Protein AF-A0A937SD44-F1 (afdb_monomer)

Secondary structure (DSSP, 8-state):
-PPP-PPPHHHHHHHHHHHHTT--HHHHHHHHT--HHHHHHHHHHHHHHHHHHHHHHHHHHHHHHHHHHHHHHHHHHHHHHHHHH--TTTTTS--PPPS-HHHHHHHHHHHHHHHHHHHHHHHHHTTT--HHHHHHHHHHHHHHHHHHHHHHHHHHHHHHHHH-TTHHHHHHHHHHHHHHHHHHHHHHHHHHHHHHHHTT--TTTHHHHHHHHHHHHHHTTS--S-STTS-GGGG-HHHHHHHHHHHTSHHHHHHHHHHHHHHHHHHHHHHHHHHHTSHHHHHHHHHHS--TT-S--

Nearest PDB structures (foldseek):
  7sqc-assembly1_1Y  TM=3.100E-01  e=8.311E-01  Chlamydomonas reinhardtii
  2v0o-assembly2_C  TM=1.795E-01  e=1.086E+00  Homo sapiens
  3nyj-assembly1_A-2  TM=2.973E-01  e=8.843E+00  Homo sapiens
  7jh5-assembly1_A  TM=2.873E-01  e=9.246E+00  synthetic construct
  7n6g-assembly1_3Q  TM=1.818E-01  e=3.623E+00  Chlamydomonas reinhardtii

Structure (mmCIF, N/CA/C/O backbone):
data_AF-A0A937SD44-F1
#
_entry.id   AF-A0A937SD44-F1
#
loop_
_atom_site.group_PDB
_atom_site.id
_atom_site.type_symbol
_atom_site.label_atom_id
_atom_site.label_alt_id
_atom_site.label_comp_id
_atom_site.label_asym_id
_atom_site.label_entity_id
_atom_site.label_seq_id
_atom_site.pdbx_PDB_ins_code
_atom_site.Cartn_x
_atom_site.Cartn_y
_atom_site.Cartn_z
_atom_site.occupancy
_atom_site.B_iso_or_equiv
_atom_site.auth_seq_id
_atom_site.auth_comp_id
_atom_site.auth_asym_id
_atom_site.auth_atom_id
_atom_site.pdbx_PDB_model_num
ATOM 1 N N . MET A 1 1 ? -18.231 5.557 62.926 1.00 43.19 1 MET A N 1
ATOM 2 C CA . MET A 1 1 ? -17.882 4.410 62.053 1.00 43.19 1 MET A CA 1
ATOM 3 C C . MET A 1 1 ? -19.142 3.604 61.745 1.00 43.19 1 MET A C 1
ATOM 5 O O . MET A 1 1 ? -19.774 3.129 62.678 1.00 43.19 1 MET A O 1
ATOM 9 N N . ARG A 1 2 ? -19.567 3.480 60.478 1.00 45.94 2 ARG A N 1
ATOM 10 C CA . ARG A 1 2 ? -20.697 2.597 60.114 1.00 45.94 2 ARG A CA 1
ATOM 11 C C . ARG A 1 2 ? -20.181 1.156 60.018 1.00 45.94 2 ARG A C 1
ATOM 13 O O . ARG A 1 2 ? -19.300 0.904 59.201 1.00 45.94 2 ARG A O 1
ATOM 20 N N . LYS A 1 3 ? -20.710 0.233 60.833 1.00 60.25 3 LYS A N 1
ATOM 21 C CA . LYS A 1 3 ? -20.425 -1.211 60.722 1.00 60.25 3 LYS A CA 1
ATOM 22 C C . LYS A 1 3 ? -20.795 -1.679 59.307 1.00 60.25 3 LYS A C 1
ATOM 24 O O . LYS A 1 3 ? -21.935 -1.482 58.882 1.00 60.25 3 LYS A O 1
ATOM 29 N N . ARG A 1 4 ? -19.841 -2.250 58.562 1.00 65.12 4 ARG A N 1
ATOM 30 C CA . ARG A 1 4 ? -20.146 -2.964 57.312 1.00 65.12 4 ARG A CA 1
ATOM 31 C C . ARG A 1 4 ? -20.943 -4.208 57.698 1.00 65.12 4 ARG A C 1
ATOM 33 O O . ARG A 1 4 ? -20.466 -5.016 58.482 1.00 65.12 4 ARG A O 1
ATOM 40 N N . ILE A 1 5 ? -22.173 -4.306 57.204 1.00 74.50 5 ILE A N 1
ATOM 41 C CA . ILE A 1 5 ? -22.980 -5.519 57.332 1.00 74.50 5 ILE A CA 1
ATOM 42 C C . ILE A 1 5 ? -22.486 -6.461 56.239 1.00 74.50 5 ILE A C 1
ATOM 44 O O . ILE A 1 5 ? -22.649 -6.153 55.056 1.00 74.50 5 ILE A O 1
ATOM 48 N N . GLU A 1 6 ? -21.843 -7.556 56.627 1.00 81.50 6 GLU A N 1
ATOM 49 C CA . GLU A 1 6 ? -21.513 -8.642 55.709 1.00 81.50 6 GLU A CA 1
ATOM 50 C C . GLU A 1 6 ? -22.784 -9.445 55.438 1.00 81.50 6 GLU A C 1
ATOM 52 O O . GLU A 1 6 ? -23.445 -9.926 56.359 1.00 81.50 6 GLU A O 1
ATOM 57 N N . VAL A 1 7 ? -23.171 -9.515 54.166 1.00 86.81 7 VAL A N 1
ATOM 58 C CA . VAL A 1 7 ? -24.340 -10.274 53.724 1.00 86.81 7 VAL A CA 1
ATOM 59 C C . VAL A 1 7 ? -23.840 -11.565 53.078 1.00 86.81 7 VAL A C 1
ATOM 61 O O . VAL A 1 7 ? -23.017 -11.482 52.165 1.00 86.81 7 VAL A O 1
ATOM 64 N N . PRO A 1 8 ? -24.328 -12.737 53.516 1.00 89.69 8 PRO A N 1
ATOM 65 C CA . PRO A 1 8 ? -23.999 -14.020 52.902 1.00 89.69 8 PRO A CA 1
ATOM 66 C C . PRO A 1 8 ? -24.285 -14.065 51.387 1.00 89.69 8 PRO A C 1
ATOM 68 O O . PRO A 1 8 ? -25.265 -13.489 50.905 1.00 89.69 8 PRO A O 1
ATOM 71 N N . LEU A 1 9 ? -23.418 -14.740 50.623 1.00 87.94 9 LEU A N 1
ATOM 72 C CA . LEU A 1 9 ? -23.465 -14.801 49.151 1.00 87.94 9 LEU A CA 1
ATOM 73 C C . LEU A 1 9 ? -24.749 -15.444 48.598 1.00 87.94 9 LEU A C 1
ATOM 75 O O . LEU A 1 9 ? -25.253 -15.027 47.557 1.00 87.94 9 LEU A O 1
ATOM 79 N N . ASP A 1 10 ? -25.297 -16.432 49.296 1.00 91.00 10 ASP A N 1
ATOM 80 C CA . ASP A 1 10 ? -26.585 -17.077 49.011 1.00 91.00 10 ASP A CA 1
ATOM 81 C C . ASP A 1 10 ? -27.747 -16.074 49.077 1.00 91.00 10 ASP A C 1
ATOM 83 O O . ASP A 1 10 ? -28.586 -16.019 48.176 1.00 91.00 10 ASP A O 1
ATOM 87 N N . LYS A 1 11 ? -27.746 -15.194 50.085 1.00 91.44 11 LYS A N 1
ATOM 88 C CA . LYS A 1 11 ? -28.740 -14.121 50.213 1.00 91.44 11 LYS A CA 1
ATOM 89 C C . LYS A 1 11 ? -28.581 -13.049 49.143 1.00 91.44 11 LYS A C 1
ATOM 91 O O . LYS A 1 11 ? -29.583 -12.489 48.702 1.00 91.44 11 LYS A O 1
ATOM 96 N N . VAL A 1 12 ? -27.353 -12.769 48.707 1.00 90.00 12 VAL A N 1
ATOM 97 C CA . VAL A 1 12 ? -27.085 -11.864 47.578 1.00 90.00 12 VAL A CA 1
ATOM 98 C C . VAL A 1 12 ? -27.676 -12.431 46.286 1.00 90.00 12 VAL A C 1
ATOM 100 O O . VAL A 1 12 ? -28.417 -11.717 45.612 1.00 90.00 12 VAL A O 1
ATOM 103 N N . LYS A 1 13 ? -27.423 -13.712 45.981 1.00 91.00 13 LYS A N 1
ATOM 104 C CA . LYS A 1 13 ? -27.996 -14.392 44.806 1.00 91.00 13 LYS A CA 1
ATOM 105 C C . LYS A 1 13 ? -29.524 -14.389 44.833 1.00 91.00 13 LYS A C 1
ATOM 107 O O . LYS A 1 13 ? -30.136 -13.895 43.891 1.00 91.00 13 LYS A O 1
ATOM 112 N N . LYS A 1 14 ? -30.131 -14.794 45.955 1.00 93.62 14 LYS A N 1
ATOM 113 C CA . LYS A 1 14 ? -31.595 -14.820 46.109 1.00 93.62 14 LYS A CA 1
ATOM 114 C C . LYS A 1 14 ? -32.228 -13.426 45.965 1.00 93.62 14 LYS A C 1
ATOM 116 O O . LYS A 1 14 ? -33.305 -13.294 45.393 1.00 93.62 14 LYS A O 1
ATOM 121 N N . CYS A 1 15 ? -31.560 -12.361 46.431 1.00 92.50 15 CYS A N 1
ATOM 122 C CA . CYS A 1 15 ? -32.015 -10.982 46.197 1.00 92.50 15 CYS A CA 1
ATOM 123 C C . CYS A 1 15 ? -32.029 -10.596 44.707 1.00 92.50 15 CYS A C 1
ATOM 125 O O . CYS A 1 15 ? -32.928 -9.869 44.287 1.00 92.50 15 CYS A O 1
ATOM 127 N N . ILE A 1 16 ? -31.026 -11.029 43.934 1.00 92.56 16 ILE A N 1
ATOM 128 C CA . ILE A 1 16 ? -30.893 -10.721 42.500 1.00 92.56 16 ILE A CA 1
ATOM 129 C C . ILE A 1 16 ? -31.928 -11.506 41.684 1.00 92.56 16 ILE A C 1
ATOM 131 O O . ILE A 1 16 ? -32.593 -10.920 40.832 1.00 92.56 16 ILE A O 1
ATOM 135 N N . GLU A 1 17 ? -32.101 -12.796 41.978 1.00 94.25 17 GLU A N 1
ATOM 136 C CA . GLU A 1 17 ? -33.087 -13.672 41.326 1.00 94.25 17 GLU A CA 1
ATOM 137 C C . GLU A 1 17 ? -34.508 -13.127 41.507 1.00 94.25 17 GLU A C 1
ATOM 139 O O . GLU A 1 17 ? -35.169 -12.789 40.529 1.00 94.25 17 GLU A O 1
ATOM 144 N N . LEU A 1 18 ? -34.934 -12.885 42.753 1.00 93.44 18 LEU A N 1
ATOM 145 C CA . LEU A 1 18 ? -36.281 -12.375 43.035 1.00 93.44 18 LEU A CA 1
ATOM 146 C C . LEU A 1 18 ? -36.537 -10.993 42.415 1.00 93.44 18 LEU A C 1
ATOM 148 O O . LEU A 1 18 ? -37.661 -10.681 42.023 1.00 93.44 18 LEU A O 1
ATOM 152 N N . HIS A 1 19 ? -35.512 -10.141 42.328 1.00 93.94 19 HIS A N 1
ATOM 153 C CA . HIS A 1 19 ? -35.643 -8.858 41.638 1.00 93.94 19 HIS A CA 1
ATOM 154 C C . HIS A 1 19 ? -35.792 -9.032 40.122 1.00 93.94 19 HIS A C 1
ATOM 156 O O . HIS A 1 19 ? -36.549 -8.289 39.499 1.00 93.94 19 HIS A O 1
ATOM 162 N N . SER A 1 20 ? -35.102 -10.011 39.535 1.00 90.44 20 SER A N 1
ATOM 163 C CA . SER A 1 20 ? -35.233 -10.360 38.114 1.00 90.44 20 SER A CA 1
ATOM 164 C C . SER A 1 20 ? -36.634 -10.899 37.797 1.00 90.44 20 SER A C 1
ATOM 166 O O . SER A 1 20 ? -37.184 -10.571 36.751 1.00 90.44 20 SER A O 1
ATOM 168 N N . ASP A 1 21 ? -37.267 -11.584 38.754 1.00 94.12 21 ASP A N 1
ATOM 169 C CA . ASP A 1 21 ? -38.674 -12.018 38.695 1.00 94.12 21 ASP A CA 1
ATOM 170 C C . ASP A 1 21 ? -39.690 -10.871 38.912 1.00 94.12 21 ASP A C 1
ATOM 172 O O . ASP A 1 21 ? -40.893 -11.100 39.062 1.00 94.12 21 ASP A O 1
ATOM 176 N N . GLY A 1 22 ? -39.230 -9.617 38.991 1.00 93.75 22 GLY A N 1
ATOM 177 C CA . GLY A 1 22 ? -40.077 -8.429 39.122 1.00 93.75 22 GLY A CA 1
ATOM 178 C C . GLY A 1 22 ? -40.543 -8.115 40.548 1.00 93.75 22 GLY A C 1
ATOM 179 O O . GLY A 1 22 ? -41.451 -7.298 40.738 1.00 93.75 22 GLY A O 1
ATOM 180 N N . TRP A 1 23 ? -39.958 -8.731 41.582 1.00 95.69 23 TRP A N 1
ATOM 181 C CA . TRP A 1 23 ? -40.343 -8.433 42.963 1.00 95.69 23 TRP A CA 1
ATOM 182 C C . TRP A 1 23 ? -39.790 -7.077 43.415 1.00 95.69 23 TRP A C 1
ATOM 184 O O . TRP A 1 23 ? -38.639 -6.719 43.174 1.00 95.69 23 TRP A O 1
ATOM 194 N N . ASN A 1 24 ? -40.598 -6.318 44.160 1.00 94.44 24 ASN A N 1
ATOM 195 C CA . ASN A 1 24 ? -40.141 -5.063 44.757 1.00 94.44 24 ASN A CA 1
ATOM 196 C C . ASN A 1 24 ? -39.228 -5.301 45.980 1.00 94.44 24 ASN A C 1
ATOM 198 O O . ASN A 1 24 ? -39.334 -6.313 46.677 1.00 94.44 24 ASN A O 1
ATOM 202 N N . PHE A 1 25 ? -38.370 -4.325 46.300 1.00 93.19 25 PHE A N 1
ATOM 203 C CA . PHE A 1 25 ? -37.365 -4.444 47.371 1.00 93.19 25 PHE A CA 1
ATOM 204 C C . PHE A 1 25 ? -37.943 -4.776 48.752 1.00 93.19 25 PHE A C 1
ATOM 206 O O . PHE A 1 25 ? -37.285 -5.435 49.554 1.00 93.19 25 PHE A O 1
ATOM 213 N N . THR A 1 26 ? -39.166 -4.327 49.044 1.00 91.81 26 THR A N 1
ATOM 214 C CA . THR A 1 26 ? -39.839 -4.605 50.320 1.00 91.81 26 THR A CA 1
ATOM 215 C C . THR A 1 26 ? -40.225 -6.078 50.426 1.00 91.81 26 THR A C 1
ATOM 217 O O . THR A 1 26 ? -40.025 -6.689 51.474 1.00 91.81 26 THR A O 1
ATOM 220 N N . LYS A 1 27 ? -40.757 -6.657 49.342 1.00 94.31 27 LYS A N 1
ATOM 221 C CA . LYS A 1 27 ? -41.146 -8.070 49.273 1.00 94.31 27 LYS A CA 1
ATOM 222 C C . LYS A 1 27 ? -39.918 -8.980 49.365 1.00 94.31 27 LYS A C 1
ATOM 224 O O . LYS A 1 27 ? -39.918 -9.918 50.152 1.00 94.31 27 LYS A O 1
ATOM 229 N N . ILE A 1 28 ? -38.847 -8.631 48.650 1.00 93.19 28 ILE A N 1
ATOM 230 C CA . ILE A 1 28 ? -37.561 -9.344 48.703 1.00 93.19 28 ILE A CA 1
ATOM 231 C C . ILE A 1 28 ? -36.945 -9.272 50.106 1.00 93.19 28 ILE A C 1
ATOM 233 O O . ILE A 1 28 ? -36.485 -10.281 50.629 1.00 93.19 28 ILE A O 1
ATOM 237 N N . GLY A 1 29 ? -36.964 -8.099 50.750 1.00 91.94 29 GLY A N 1
ATOM 238 C CA . GLY A 1 29 ? -36.419 -7.932 52.100 1.00 91.94 29 GLY A CA 1
ATOM 239 C C . GLY A 1 29 ? -37.114 -8.805 53.145 1.00 91.94 29 GLY A C 1
ATOM 240 O O . GLY A 1 29 ? -36.443 -9.399 53.988 1.00 91.94 29 GLY A O 1
ATOM 241 N N . LYS A 1 30 ? -38.443 -8.952 53.045 1.00 93.19 30 LYS A N 1
ATOM 242 C CA . LYS A 1 30 ? -39.214 -9.872 53.898 1.00 93.19 30 LYS A CA 1
ATOM 243 C C . LYS A 1 30 ? -38.837 -11.335 53.655 1.00 93.19 30 LYS A C 1
ATOM 245 O O . LYS A 1 30 ? -38.630 -12.060 54.617 1.00 93.19 30 LYS A O 1
ATOM 250 N N . GLU A 1 31 ? -38.708 -11.733 52.392 1.00 93.38 31 GLU A N 1
ATOM 251 C CA . GLU A 1 31 ? -38.387 -13.110 51.988 1.00 93.38 31 GLU A CA 1
ATOM 252 C C . GLU A 1 31 ? -36.957 -13.533 52.372 1.00 93.38 31 GLU A C 1
ATOM 254 O O . GLU A 1 31 ? -36.720 -14.650 52.820 1.00 93.38 31 GLU A O 1
ATOM 259 N N . VAL A 1 32 ? -35.979 -12.637 52.216 1.00 91.94 32 VAL A N 1
ATOM 260 C CA . VAL A 1 32 ? -34.551 -12.931 52.457 1.00 91.94 32 VAL A CA 1
ATOM 261 C C . VAL A 1 32 ? -34.122 -12.592 53.902 1.00 91.94 32 VAL A C 1
ATOM 263 O O . VAL A 1 32 ? -33.031 -12.964 54.360 1.00 91.94 32 VAL A O 1
ATOM 266 N N . GLY A 1 33 ? -34.983 -11.899 54.654 1.00 92.50 33 GLY A N 1
ATOM 267 C CA . GLY A 1 33 ? -34.706 -11.428 56.012 1.00 92.50 33 GLY A CA 1
ATOM 268 C C . GLY A 1 33 ? -33.656 -10.313 56.047 1.00 92.50 33 GLY A C 1
ATOM 269 O O . GLY A 1 33 ? -32.751 -10.344 56.880 1.00 92.50 33 GLY A O 1
ATOM 270 N N . LEU A 1 34 ? -33.729 -9.363 55.110 1.00 92.44 34 LEU A N 1
ATOM 271 C CA . LEU A 1 34 ? -32.823 -8.215 54.993 1.00 92.44 34 LEU A CA 1
ATOM 272 C C . LEU A 1 34 ? -33.609 -6.901 54.934 1.00 92.44 34 LEU A C 1
ATOM 274 O O . LEU A 1 34 ? -34.702 -6.834 54.375 1.00 92.44 34 LEU A O 1
ATOM 278 N N . ASP A 1 35 ? -33.029 -5.820 55.461 1.00 93.31 35 ASP A N 1
ATOM 279 C CA . ASP A 1 35 ? -33.624 -4.486 55.326 1.00 93.31 35 ASP A CA 1
ATOM 280 C C . ASP A 1 35 ? -33.718 -4.072 53.846 1.00 93.31 35 ASP A C 1
ATOM 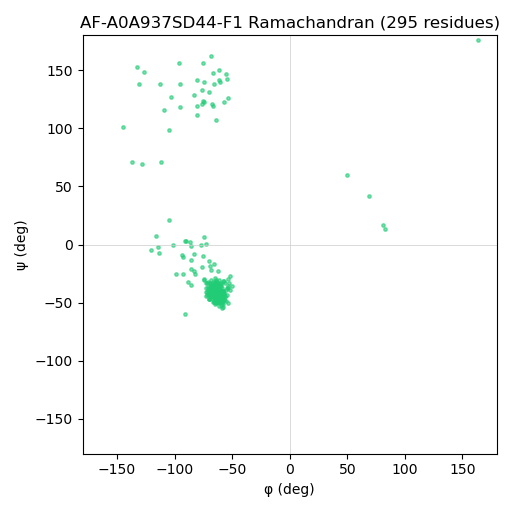282 O O . ASP A 1 35 ? -32.790 -4.295 53.060 1.00 93.31 35 ASP A O 1
ATOM 286 N N . ARG A 1 36 ? -34.815 -3.398 53.469 1.00 91.94 36 ARG A N 1
ATOM 287 C CA . ARG A 1 36 ? -35.068 -2.961 52.083 1.00 91.94 36 ARG A CA 1
ATOM 288 C C . ARG A 1 36 ? -33.905 -2.164 51.481 1.00 91.94 36 ARG A C 1
ATOM 290 O O . ARG A 1 36 ? -33.676 -2.228 50.278 1.00 91.94 36 ARG A O 1
ATOM 297 N N . ARG A 1 37 ? -33.180 -1.383 52.294 1.00 91.75 37 ARG A N 1
ATOM 298 C CA . ARG A 1 37 ? -32.046 -0.558 51.852 1.00 91.75 37 ARG A CA 1
ATOM 299 C C . ARG A 1 37 ? -30.832 -1.423 51.528 1.00 91.75 37 ARG A C 1
ATOM 301 O O . ARG A 1 37 ? -30.088 -1.080 50.615 1.00 91.75 37 ARG A O 1
ATOM 308 N N . ILE A 1 38 ? -30.644 -2.531 52.247 1.00 91.25 38 ILE A N 1
ATOM 309 C CA . ILE A 1 38 ? -29.583 -3.510 51.980 1.00 91.25 38 ILE A CA 1
ATOM 310 C C . ILE A 1 38 ? -29.889 -4.241 50.674 1.00 91.25 38 ILE A C 1
ATOM 312 O O . ILE A 1 38 ? -29.026 -4.290 49.803 1.00 91.25 38 ILE A O 1
ATOM 316 N N . VAL A 1 39 ? -31.131 -4.703 50.493 1.00 90.38 39 VAL A N 1
ATOM 317 C CA . VAL A 1 39 ? -31.585 -5.328 49.240 1.00 90.38 39 VAL A CA 1
ATOM 318 C C . VAL A 1 39 ? -31.406 -4.379 48.054 1.00 90.38 39 VAL A C 1
ATOM 320 O O . VAL A 1 39 ? -30.762 -4.737 47.073 1.00 90.38 39 VAL A O 1
ATOM 323 N N . ALA A 1 40 ? -31.897 -3.139 48.161 1.00 90.38 40 ALA A N 1
ATOM 324 C CA . ALA A 1 40 ? -31.744 -2.140 47.104 1.00 90.38 40 ALA A CA 1
ATOM 325 C C . ALA A 1 40 ? -30.268 -1.856 46.787 1.00 90.38 40 ALA A C 1
ATOM 327 O O . ALA A 1 40 ? -29.912 -1.675 45.626 1.00 90.38 40 ALA A O 1
ATOM 328 N N . LYS A 1 41 ? -29.394 -1.835 47.801 1.00 92.31 41 LYS A N 1
ATOM 329 C CA . LYS A 1 41 ? -27.951 -1.668 47.604 1.00 92.31 41 LYS A CA 1
ATOM 330 C C . LYS A 1 41 ? -27.338 -2.857 46.857 1.00 92.31 41 LYS A C 1
ATOM 332 O O . LYS A 1 41 ? -26.541 -2.624 45.957 1.00 92.31 41 LYS A O 1
ATOM 337 N N . ILE A 1 42 ? -27.707 -4.091 47.206 1.00 92.31 42 ILE A N 1
ATOM 338 C CA . ILE A 1 42 ? -27.232 -5.312 46.535 1.00 92.31 42 ILE A CA 1
ATOM 339 C C . ILE A 1 42 ? -27.649 -5.308 45.063 1.00 92.31 42 ILE A C 1
ATOM 341 O O . ILE A 1 42 ? -26.792 -5.416 44.190 1.00 92.31 42 ILE A O 1
ATOM 345 N N . VAL A 1 43 ? -28.942 -5.112 44.790 1.00 91.44 43 VAL A N 1
ATOM 346 C CA . VAL A 1 43 ? -29.481 -5.116 43.423 1.00 91.44 43 VAL A CA 1
ATOM 347 C C . VAL A 1 43 ? -28.846 -4.009 42.584 1.00 91.44 43 VAL A C 1
ATOM 349 O O . VAL A 1 43 ? -28.343 -4.285 41.501 1.00 91.44 43 VAL A O 1
ATOM 352 N N . ARG A 1 44 ? -28.783 -2.772 43.096 1.00 91.31 44 ARG A N 1
ATOM 353 C CA . ARG A 1 44 ? -28.140 -1.660 42.375 1.00 91.31 44 ARG A CA 1
ATOM 354 C C . ARG A 1 44 ? -26.655 -1.906 42.139 1.00 91.31 44 ARG A C 1
ATOM 356 O O . ARG A 1 44 ? -26.156 -1.568 41.077 1.00 91.31 44 ARG A O 1
ATOM 363 N N . SER A 1 45 ? -25.950 -2.497 43.105 1.00 89.88 45 SER A N 1
ATOM 364 C CA . SER A 1 45 ? -24.538 -2.849 42.934 1.00 89.88 45 SER A CA 1
ATOM 365 C C . SER A 1 45 ? -24.343 -3.905 41.847 1.00 89.88 45 SER A C 1
ATOM 367 O O . SER A 1 45 ? -23.353 -3.836 41.126 1.00 89.88 45 SER A O 1
ATOM 369 N N . ARG A 1 46 ? -25.266 -4.868 41.720 1.00 89.06 46 ARG A N 1
ATOM 370 C CA . ARG A 1 46 ? -25.233 -5.864 40.645 1.00 89.06 46 ARG A CA 1
ATOM 371 C C . ARG A 1 46 ? -25.554 -5.240 39.288 1.00 89.06 46 ARG A C 1
ATOM 373 O O . ARG A 1 46 ? -24.803 -5.468 38.353 1.00 89.06 46 ARG A O 1
ATOM 380 N N . GLN A 1 47 ? -26.601 -4.421 39.206 1.00 88.62 47 GLN A N 1
ATOM 381 C CA . GLN A 1 47 ? -26.965 -3.695 37.984 1.00 88.62 47 GLN A CA 1
ATOM 382 C C . GLN A 1 47 ? -25.835 -2.777 37.506 1.00 88.62 47 GLN A C 1
ATOM 384 O O . GLN A 1 47 ? -25.557 -2.708 36.315 1.00 88.62 47 GLN A O 1
ATOM 389 N N . GLU A 1 48 ? -25.151 -2.094 38.428 1.00 89.62 48 GLU A N 1
ATOM 390 C CA . GLU A 1 48 ? -23.986 -1.275 38.091 1.00 89.62 48 GLU A CA 1
ATOM 391 C C . GLU A 1 48 ? -22.822 -2.138 37.581 1.00 89.62 48 GLU A C 1
ATOM 393 O O . GLU A 1 48 ? -22.193 -1.782 36.589 1.00 89.62 48 GLU A O 1
ATOM 398 N N . ALA A 1 49 ? -22.562 -3.298 38.197 1.00 87.81 49 ALA A N 1
ATOM 399 C CA . ALA A 1 49 ? -21.543 -4.230 37.714 1.00 87.81 49 ALA A CA 1
ATOM 400 C C . ALA A 1 49 ? -21.869 -4.762 36.305 1.00 87.81 49 ALA A C 1
ATOM 402 O O . ALA A 1 49 ? -21.003 -4.750 35.437 1.00 87.81 49 ALA A O 1
ATOM 403 N N . GLU A 1 50 ? -23.122 -5.145 36.048 1.00 87.94 50 GLU A N 1
ATOM 404 C CA . GLU A 1 50 ? -23.595 -5.582 34.726 1.00 87.94 50 GLU A CA 1
ATOM 405 C C . GLU A 1 50 ? -23.496 -4.461 33.687 1.00 87.94 50 GLU A C 1
ATOM 407 O O . GLU A 1 50 ? -23.053 -4.692 32.564 1.00 87.94 50 GLU A O 1
ATOM 412 N N . ARG A 1 51 ? -23.836 -3.222 34.057 1.00 86.44 51 ARG A N 1
ATOM 413 C CA . ARG A 1 51 ? -23.656 -2.054 33.187 1.00 86.44 51 ARG A CA 1
ATOM 414 C C . ARG A 1 51 ? -22.182 -1.835 32.846 1.00 86.44 51 ARG A C 1
ATOM 416 O O . ARG A 1 51 ? -21.861 -1.565 31.691 1.00 86.44 51 ARG A O 1
ATOM 423 N N . LEU A 1 52 ? -21.282 -1.945 33.823 1.00 88.56 52 LEU A N 1
ATOM 424 C CA . LEU A 1 52 ? -19.840 -1.829 33.593 1.00 88.56 52 LEU A CA 1
ATOM 425 C C . LEU A 1 52 ? -19.317 -2.959 32.696 1.00 88.56 52 LEU A C 1
ATOM 427 O O . LEU A 1 52 ? -18.518 -2.690 31.801 1.00 88.56 52 LEU A O 1
ATOM 431 N N . GLU A 1 53 ? -19.800 -4.191 32.876 1.00 87.12 53 GLU A N 1
ATOM 432 C CA . GLU A 1 53 ? -19.491 -5.330 32.002 1.00 87.12 53 GLU A CA 1
ATOM 433 C C . GLU A 1 53 ? -19.982 -5.096 30.565 1.00 87.12 53 GLU A C 1
ATOM 435 O O . GLU A 1 53 ? -19.220 -5.304 29.621 1.00 87.12 53 GLU A O 1
ATOM 440 N N . GLN A 1 54 ? -21.207 -4.591 30.382 1.00 84.38 54 GLN A N 1
ATOM 441 C CA . GLN A 1 54 ? -21.754 -4.228 29.068 1.00 84.38 54 GLN A CA 1
ATOM 442 C C . GLN A 1 54 ? -20.939 -3.118 28.397 1.00 84.38 54 GLN A C 1
ATOM 444 O O . GLN A 1 54 ? -20.604 -3.220 27.219 1.00 84.38 54 GLN A O 1
ATOM 449 N N . VAL A 1 55 ? -20.559 -2.076 29.143 1.00 86.06 55 VAL A N 1
ATOM 450 C CA . VAL A 1 55 ? -19.686 -1.007 28.634 1.00 86.06 55 VAL A CA 1
ATOM 451 C C . VAL A 1 55 ? -18.309 -1.563 28.261 1.00 86.06 55 VAL A C 1
ATOM 453 O O . VAL A 1 55 ? -17.750 -1.176 27.236 1.00 86.06 55 VAL A O 1
ATOM 456 N N . ALA A 1 56 ? -17.757 -2.485 29.051 1.00 84.81 56 ALA A N 1
ATOM 457 C CA . ALA A 1 56 ? -16.483 -3.133 28.752 1.00 84.81 56 ALA A CA 1
ATOM 458 C C . ALA A 1 56 ? -16.561 -4.054 27.522 1.00 84.81 56 ALA A C 1
ATOM 460 O O . ALA A 1 56 ? -15.598 -4.131 26.762 1.00 84.81 56 ALA A O 1
ATOM 461 N N . ALA A 1 57 ? -17.683 -4.746 27.309 1.00 86.06 57 ALA A N 1
ATOM 462 C CA . ALA A 1 57 ? -17.938 -5.513 26.091 1.00 86.06 57 ALA A CA 1
ATOM 463 C C . ALA A 1 57 ? -18.038 -4.587 24.869 1.00 86.06 57 ALA A C 1
ATOM 465 O O . ALA A 1 57 ? -17.266 -4.743 23.930 1.00 86.06 57 ALA A O 1
ATOM 466 N N . ALA A 1 58 ? -18.858 -3.534 24.943 1.00 84.50 58 ALA A N 1
ATOM 467 C CA . ALA A 1 58 ? -19.004 -2.559 23.861 1.00 84.50 58 ALA A CA 1
ATOM 468 C C . ALA A 1 58 ? -17.670 -1.884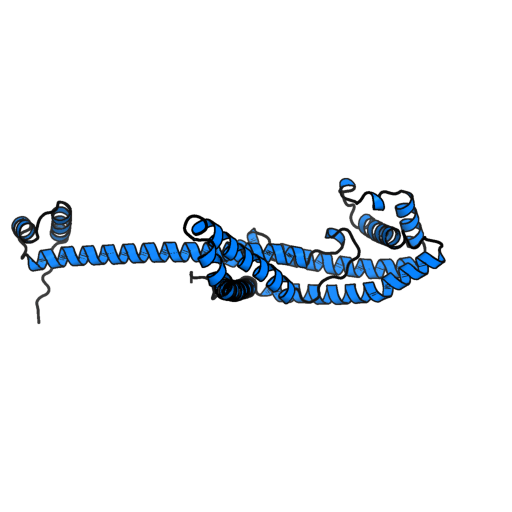 23.490 1.00 84.50 58 ALA A C 1
ATOM 470 O O . ALA A 1 58 ? -17.362 -1.707 22.315 1.00 84.50 58 ALA A O 1
ATOM 471 N N . ARG A 1 59 ? -16.834 -1.543 24.481 1.00 84.44 59 ARG A N 1
ATOM 472 C CA . ARG A 1 59 ? -15.483 -1.005 24.238 1.00 84.44 59 ARG A CA 1
ATOM 473 C C . ARG A 1 59 ? -14.591 -1.990 23.484 1.00 84.44 59 ARG A C 1
ATOM 475 O O . ARG A 1 59 ? -13.857 -1.560 22.599 1.00 84.44 59 ARG A O 1
ATOM 482 N N . ARG A 1 60 ? -14.656 -3.283 23.819 1.00 85.75 60 ARG A N 1
ATOM 483 C CA . ARG A 1 60 ? -13.902 -4.333 23.118 1.00 85.75 60 ARG A CA 1
ATOM 484 C C . ARG A 1 60 ? -14.365 -4.484 21.673 1.00 85.75 60 ARG A C 1
ATOM 486 O O . ARG A 1 60 ? -13.518 -4.527 20.790 1.00 85.75 60 ARG A O 1
ATOM 493 N N . ASP A 1 61 ? -15.671 -4.480 21.425 1.00 86.44 61 ASP A N 1
ATOM 494 C CA . ASP A 1 61 ? -16.219 -4.597 20.068 1.00 86.44 61 ASP A CA 1
ATOM 495 C C . ASP A 1 61 ? -15.829 -3.401 19.192 1.00 86.44 61 ASP A C 1
ATOM 497 O O . ASP A 1 61 ? -15.415 -3.565 18.042 1.00 86.44 61 ASP A O 1
ATOM 501 N N . ILE A 1 62 ? -15.888 -2.193 19.760 1.00 85.56 62 ILE A N 1
ATOM 502 C CA . ILE A 1 62 ? -15.440 -0.967 19.094 1.00 85.56 62 ILE A CA 1
ATOM 503 C C . ILE A 1 62 ? -13.941 -1.052 18.779 1.00 85.56 62 ILE A C 1
ATOM 505 O O . ILE A 1 62 ? -13.550 -0.828 17.634 1.00 85.56 62 ILE A O 1
ATOM 509 N N . ALA A 1 63 ? -13.102 -1.416 19.755 1.00 85.50 63 ALA A N 1
ATOM 510 C CA . ALA A 1 63 ? -11.661 -1.562 19.548 1.00 85.50 63 ALA A CA 1
ATOM 511 C C . ALA A 1 63 ? -11.338 -2.615 18.473 1.00 85.50 63 ALA A C 1
ATOM 513 O O . ALA A 1 63 ? -10.536 -2.353 17.580 1.00 85.50 63 ALA A O 1
ATOM 514 N N . ALA A 1 64 ? -12.021 -3.763 18.491 1.00 88.06 64 ALA A N 1
ATOM 515 C CA . ALA A 1 64 ? -11.873 -4.803 17.477 1.00 88.06 64 ALA A CA 1
ATOM 516 C C . ALA A 1 64 ? -12.314 -4.328 16.081 1.00 88.06 64 ALA A C 1
ATOM 518 O O . ALA A 1 64 ? -11.710 -4.699 15.076 1.00 88.06 64 ALA A O 1
ATOM 519 N N . SER A 1 65 ? -13.356 -3.496 15.988 1.00 88.19 65 SER A N 1
ATOM 520 C CA . SER A 1 65 ? -13.769 -2.882 14.721 1.00 88.19 65 SER A CA 1
ATOM 521 C C . SER A 1 65 ? -12.718 -1.913 14.179 1.00 88.19 65 SER A C 1
ATOM 523 O O . SER A 1 65 ? -12.428 -1.946 12.986 1.00 88.19 65 SER A O 1
ATOM 525 N N . TYR A 1 66 ? -12.139 -1.067 15.034 1.00 88.88 66 TYR A N 1
ATOM 526 C CA . TYR A 1 66 ? -11.070 -0.148 14.637 1.00 88.88 66 TYR A CA 1
ATOM 527 C C . TYR A 1 66 ? -9.807 -0.898 14.209 1.00 88.88 66 TYR A C 1
ATOM 529 O O . TYR A 1 66 ? -9.224 -0.560 13.184 1.00 88.88 66 TYR A O 1
ATOM 537 N N . PHE A 1 67 ? -9.426 -1.950 14.936 1.00 88.75 67 PHE A N 1
ATOM 538 C CA . PHE A 1 67 ? -8.276 -2.780 14.581 1.00 88.75 67 PHE A CA 1
ATOM 539 C C . PHE A 1 67 ? -8.468 -3.488 13.233 1.00 88.75 67 PHE A C 1
ATOM 541 O O . PHE A 1 67 ? -7.573 -3.459 12.394 1.00 88.75 67 PHE A O 1
ATOM 548 N N . ARG A 1 68 ? -9.657 -4.051 12.971 1.00 90.38 68 ARG A N 1
ATOM 549 C CA . ARG A 1 68 ? -9.979 -4.642 11.659 1.00 90.38 68 ARG A CA 1
ATOM 550 C C . ARG A 1 68 ? -9.883 -3.623 10.528 1.00 90.38 68 ARG A C 1
ATOM 552 O O . ARG A 1 68 ? -9.237 -3.907 9.526 1.00 90.38 68 ARG A O 1
ATOM 559 N N . LYS A 1 69 ? -10.456 -2.429 10.715 1.00 91.62 69 LYS A N 1
ATOM 560 C CA . LYS A 1 69 ? -10.353 -1.342 9.732 1.00 91.62 69 LYS A CA 1
ATOM 561 C C . LYS A 1 69 ? -8.888 -0.979 9.454 1.00 91.62 69 LYS A C 1
ATOM 563 O O . LYS A 1 69 ? -8.506 -0.852 8.300 1.00 91.62 69 LYS A O 1
ATOM 568 N N . HIS A 1 70 ? -8.071 -0.847 10.499 1.00 91.62 70 HIS A N 1
ATOM 569 C CA . HIS A 1 70 ? -6.648 -0.520 10.367 1.00 91.62 70 HIS A CA 1
ATOM 570 C C . HIS A 1 70 ? -5.875 -1.575 9.567 1.00 91.62 70 HIS A C 1
ATOM 572 O O . HIS A 1 70 ? -5.118 -1.228 8.665 1.00 91.62 70 HIS A O 1
ATOM 578 N N . ILE A 1 71 ? -6.122 -2.865 9.829 1.00 91.50 71 ILE A N 1
ATOM 579 C CA . ILE A 1 71 ? -5.551 -3.963 9.032 1.00 91.50 71 ILE A CA 1
ATOM 580 C C . ILE A 1 71 ? -5.963 -3.834 7.561 1.00 91.50 71 ILE A C 1
ATOM 582 O O . ILE A 1 71 ? -5.112 -3.913 6.679 1.00 91.50 71 ILE A O 1
ATOM 586 N N . GLU A 1 72 ? -7.252 -3.625 7.287 1.00 93.50 72 GLU A N 1
ATOM 587 C CA . GLU A 1 72 ? -7.760 -3.479 5.918 1.00 93.50 72 GLU A CA 1
ATOM 588 C C . GLU A 1 72 ? -7.122 -2.293 5.185 1.00 93.50 72 GLU A C 1
ATOM 590 O O . GLU A 1 72 ? -6.756 -2.412 4.014 1.00 93.50 72 GLU A O 1
ATOM 595 N N . ASP A 1 73 ? -6.971 -1.159 5.867 1.00 94.88 73 ASP A N 1
ATOM 596 C CA . ASP A 1 73 ? -6.373 0.047 5.303 1.00 94.88 73 ASP A CA 1
ATOM 597 C C . ASP A 1 73 ? -4.866 -0.157 5.029 1.00 94.88 73 ASP A C 1
ATOM 599 O O . ASP A 1 73 ? -4.371 0.241 3.971 1.00 94.88 73 ASP A O 1
ATOM 603 N N . ILE A 1 74 ? -4.137 -0.872 5.896 1.00 95.31 74 ILE A N 1
ATOM 604 C CA . ILE A 1 74 ? -2.729 -1.226 5.646 1.00 95.31 74 ILE A CA 1
ATOM 605 C C . ILE A 1 74 ? -2.585 -2.249 4.506 1.00 95.31 74 ILE A C 1
ATOM 607 O O . ILE A 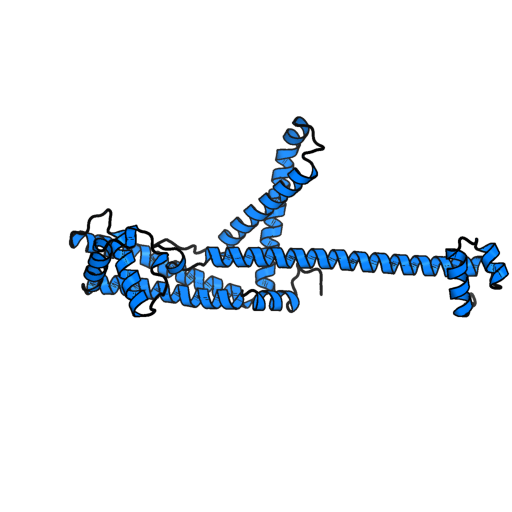1 74 ? -1.681 -2.119 3.680 1.00 95.31 74 ILE A O 1
ATOM 611 N N . GLU A 1 75 ? -3.485 -3.225 4.384 1.00 94.88 75 GLU A N 1
ATOM 612 C CA . GLU A 1 75 ? -3.514 -4.168 3.251 1.00 94.88 75 GLU A CA 1
ATOM 613 C C . GLU A 1 75 ? -3.805 -3.469 1.912 1.00 94.88 75 GLU A C 1
ATOM 615 O O . GLU A 1 75 ? -3.320 -3.869 0.850 1.00 94.88 75 GLU A O 1
ATOM 620 N N . VAL A 1 76 ? -4.594 -2.393 1.928 1.00 95.50 76 VAL A N 1
ATOM 621 C CA . VAL A 1 76 ? -4.741 -1.505 0.769 1.00 95.50 76 VAL A CA 1
ATOM 622 C C . VAL A 1 76 ? -3.417 -0.803 0.461 1.00 95.50 76 VAL A C 1
ATOM 624 O O . VAL A 1 76 ? -2.984 -0.820 -0.690 1.00 95.50 76 VAL A O 1
ATOM 627 N N . ALA A 1 77 ? -2.765 -0.207 1.464 1.00 96.69 77 ALA A N 1
ATOM 628 C CA . ALA A 1 77 ? -1.499 0.499 1.265 1.00 96.69 77 ALA A CA 1
ATOM 629 C C . ALA A 1 77 ? -0.399 -0.422 0.728 1.00 96.69 77 ALA A C 1
ATOM 631 O O . ALA A 1 77 ? 0.327 -0.032 -0.181 1.00 96.69 77 ALA A O 1
ATOM 632 N N . ARG A 1 78 ? -0.329 -1.663 1.220 1.00 95.94 78 ARG A N 1
ATOM 633 C CA . ARG A 1 78 ? 0.536 -2.722 0.690 1.00 95.94 78 ARG A CA 1
ATOM 634 C C . ARG A 1 78 ? 0.330 -2.925 -0.812 1.00 95.94 78 ARG A C 1
ATOM 636 O O . ARG A 1 78 ? 1.302 -2.955 -1.560 1.00 95.94 78 ARG A O 1
ATOM 643 N N . ARG A 1 79 ? -0.921 -3.083 -1.256 1.00 95.69 79 ARG A N 1
ATOM 644 C CA . ARG A 1 79 ? -1.235 -3.318 -2.675 1.00 95.69 79 ARG A CA 1
ATOM 645 C C . ARG A 1 79 ? -0.803 -2.150 -3.551 1.00 95.69 79 ARG A C 1
ATOM 647 O O . ARG A 1 79 ? -0.128 -2.375 -4.547 1.00 95.69 79 ARG A O 1
ATOM 654 N N . TYR A 1 80 ? -1.132 -0.921 -3.152 1.00 96.81 80 TYR A N 1
ATOM 655 C CA . TYR A 1 80 ? -0.694 0.263 -3.893 1.00 96.81 80 TYR A CA 1
ATOM 656 C C . TYR A 1 80 ? 0.817 0.444 -3.871 1.00 96.81 80 TYR A C 1
ATOM 658 O O . TYR A 1 80 ? 1.381 0.853 -4.878 1.00 96.81 80 TYR A O 1
ATOM 666 N N . LEU A 1 81 ? 1.486 0.117 -2.763 1.00 96.94 81 LEU A N 1
ATOM 667 C CA . LEU A 1 81 ? 2.941 0.143 -2.711 1.00 96.94 81 LEU A CA 1
ATOM 668 C C . LEU A 1 81 ? 3.522 -0.778 -3.788 1.00 96.94 81 LEU A C 1
ATOM 670 O O . LEU A 1 81 ? 4.286 -0.288 -4.610 1.00 96.94 81 LEU A O 1
ATOM 674 N N . LEU A 1 82 ? 3.107 -2.052 -3.833 1.00 95.38 82 LEU A N 1
ATOM 675 C CA . LEU A 1 82 ? 3.561 -3.017 -4.848 1.00 95.38 82 LEU A CA 1
ATOM 676 C C . LEU A 1 82 ? 3.260 -2.555 -6.273 1.00 95.38 82 LEU A C 1
ATOM 678 O O . LEU A 1 82 ? 4.114 -2.683 -7.144 1.00 95.38 82 LEU A O 1
ATOM 682 N N . GLU A 1 83 ? 2.080 -1.981 -6.505 1.00 93.06 83 GLU A N 1
ATOM 683 C CA . GLU A 1 83 ? 1.718 -1.425 -7.808 1.00 93.06 83 GLU A CA 1
ATOM 684 C C . GLU A 1 83 ? 2.675 -0.299 -8.214 1.00 93.06 83 GLU A C 1
ATOM 686 O O . GLU A 1 83 ? 3.189 -0.316 -9.331 1.00 93.06 83 GLU A O 1
ATOM 691 N N . ILE A 1 84 ? 2.976 0.634 -7.304 1.00 93.75 84 ILE A N 1
ATOM 692 C CA . ILE A 1 84 ? 3.880 1.769 -7.537 1.00 93.75 84 ILE A CA 1
ATOM 693 C C . ILE A 1 84 ? 5.311 1.304 -7.825 1.00 93.75 84 ILE A C 1
ATOM 695 O O . ILE A 1 84 ? 5.942 1.837 -8.741 1.00 93.75 84 ILE A O 1
ATOM 699 N N . ILE A 1 85 ? 5.816 0.330 -7.063 1.00 95.06 85 ILE A N 1
ATOM 700 C CA . ILE A 1 85 ? 7.212 -0.123 -7.159 1.00 95.06 85 ILE A CA 1
ATOM 701 C C . ILE A 1 85 ? 7.427 -1.271 -8.152 1.00 95.06 85 ILE A C 1
ATOM 703 O O . ILE A 1 85 ? 8.546 -1.773 -8.266 1.00 95.06 85 ILE A O 1
ATOM 707 N N . ALA A 1 86 ? 6.377 -1.705 -8.856 1.00 90.19 86 ALA A N 1
ATOM 708 C CA . ALA A 1 86 ? 6.467 -2.800 -9.812 1.00 90.19 86 ALA A CA 1
ATOM 709 C C . ALA A 1 86 ? 7.582 -2.536 -10.848 1.00 90.19 86 ALA A C 1
ATOM 711 O O . ALA A 1 86 ? 7.580 -1.472 -11.486 1.00 90.19 86 ALA A O 1
ATOM 712 N N . PRO A 1 87 ? 8.534 -3.473 -11.022 1.00 87.25 87 PRO A N 1
ATOM 713 C CA . PRO A 1 87 ? 9.663 -3.293 -11.921 1.00 87.25 87 PRO A CA 1
ATOM 714 C C . PRO A 1 87 ? 9.216 -3.271 -13.395 1.00 87.25 87 PRO A C 1
ATOM 716 O O . PRO A 1 87 ? 8.117 -3.729 -13.728 1.00 87.25 87 PRO A O 1
ATOM 719 N N . PRO A 1 88 ? 10.061 -2.762 -14.313 1.00 81.69 88 PRO A N 1
ATOM 720 C CA . PRO A 1 88 ? 9.734 -2.671 -15.740 1.00 81.69 88 PRO A CA 1
ATOM 721 C C . PRO A 1 88 ? 9.351 -4.009 -16.386 1.00 81.69 88 PRO A C 1
ATOM 723 O O . PRO A 1 88 ? 8.474 -4.039 -17.250 1.00 81.69 88 PRO A O 1
ATOM 726 N N . SER A 1 89 ? 9.946 -5.114 -15.928 1.00 76.81 89 SER A N 1
ATOM 727 C CA . SER A 1 89 ? 9.621 -6.471 -16.380 1.00 76.81 89 SER A CA 1
ATOM 728 C C . SER A 1 89 ? 8.156 -6.847 -16.138 1.00 76.81 89 SER A C 1
ATOM 730 O O . SER A 1 89 ? 7.549 -7.492 -16.987 1.00 76.81 89 SER A O 1
ATOM 732 N N . MET A 1 90 ? 7.547 -6.364 -15.051 1.00 77.69 90 MET A N 1
ATOM 733 C CA . MET A 1 90 ? 6.130 -6.594 -14.738 1.00 77.69 90 MET A CA 1
ATOM 734 C C . MET A 1 90 ? 5.177 -5.631 -15.458 1.00 77.69 90 MET A C 1
ATOM 736 O O . MET A 1 90 ? 4.000 -5.937 -15.633 1.00 77.69 90 MET A O 1
ATOM 740 N N . ARG A 1 91 ? 5.656 -4.453 -15.876 1.00 70.19 91 ARG A N 1
ATOM 741 C CA . ARG A 1 91 ? 4.823 -3.408 -16.502 1.00 70.19 91 ARG A CA 1
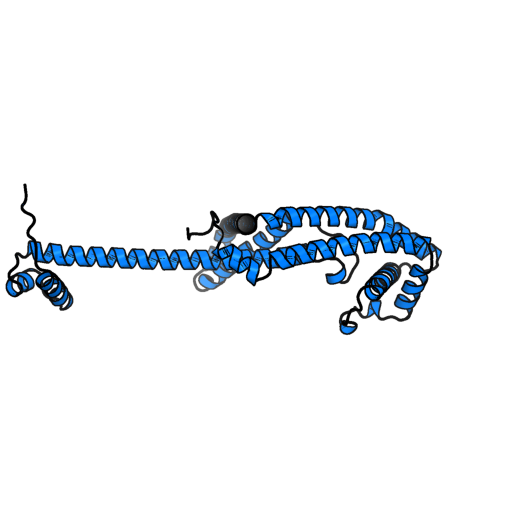ATOM 742 C C . ARG A 1 91 ? 4.726 -3.511 -18.025 1.00 70.19 91 ARG A C 1
ATOM 744 O O . ARG A 1 91 ? 4.078 -2.665 -18.632 1.00 70.19 91 ARG A O 1
ATOM 751 N N . ILE A 1 92 ? 5.335 -4.537 -18.627 1.00 62.94 92 ILE A N 1
ATOM 752 C CA . ILE A 1 92 ? 5.339 -4.784 -20.077 1.00 62.94 92 ILE A CA 1
ATOM 753 C C . ILE A 1 92 ? 5.742 -3.510 -20.840 1.00 62.94 92 ILE A C 1
ATOM 755 O O . ILE A 1 92 ? 4.984 -2.966 -21.642 1.00 62.94 92 ILE A O 1
ATOM 759 N N . GLY A 1 93 ? 6.943 -2.992 -20.572 1.00 67.38 93 GLY A N 1
ATOM 760 C CA . GLY A 1 93 ? 7.438 -1.844 -21.323 1.00 67.38 93 GLY A CA 1
ATOM 761 C C . GLY A 1 93 ? 8.614 -1.107 -20.703 1.00 67.38 93 GLY A C 1
ATOM 762 O O . GLY A 1 93 ? 9.082 -1.398 -19.605 1.00 67.38 93 GLY A O 1
ATOM 763 N N . ILE A 1 94 ? 9.089 -0.117 -21.455 1.00 76.31 94 ILE A N 1
ATOM 764 C CA . ILE A 1 94 ? 10.197 0.756 -21.079 1.00 76.31 94 ILE A CA 1
ATOM 765 C C . ILE A 1 94 ? 9.599 2.106 -20.673 1.00 76.31 94 ILE A C 1
ATOM 767 O O . ILE A 1 94 ? 9.249 2.924 -21.524 1.00 76.31 94 ILE A O 1
ATOM 771 N N . HIS A 1 95 ? 9.451 2.327 -19.369 1.00 81.38 95 HIS A N 1
ATOM 772 C CA . HIS A 1 95 ? 8.809 3.521 -18.816 1.00 81.38 95 HIS A CA 1
ATOM 773 C C . HIS A 1 95 ? 9.644 4.131 -17.699 1.00 81.38 95 HIS A C 1
ATOM 775 O O . HIS A 1 95 ? 10.366 3.410 -17.016 1.00 81.38 95 HIS A O 1
ATOM 781 N N . CYS A 1 96 ? 9.507 5.442 -17.490 1.00 85.62 96 CYS A N 1
ATOM 782 C CA . CYS A 1 96 ? 10.053 6.095 -16.307 1.00 85.62 96 CYS A CA 1
ATOM 783 C C . CYS A 1 96 ? 9.329 5.595 -15.053 1.00 85.62 96 CYS A C 1
ATOM 785 O O . CYS A 1 96 ? 8.103 5.466 -15.036 1.00 85.62 96 CYS A O 1
ATOM 787 N N . LEU A 1 97 ? 10.100 5.347 -14.003 1.00 90.38 97 LEU A N 1
ATOM 788 C CA . LEU A 1 97 ? 9.597 4.941 -12.698 1.00 90.38 97 LEU A CA 1
ATOM 789 C C . LEU A 1 97 ? 9.458 6.150 -11.780 1.00 90.38 97 LEU A C 1
ATOM 791 O O . LEU A 1 97 ? 10.134 7.166 -11.958 1.00 90.38 97 LEU A O 1
ATOM 795 N N . THR A 1 98 ? 8.593 6.038 -10.780 1.00 92.25 98 THR A N 1
ATOM 796 C CA . THR A 1 98 ? 8.509 7.060 -9.739 1.00 92.25 98 THR A CA 1
ATOM 797 C C . THR A 1 98 ? 9.786 7.089 -8.907 1.00 92.25 98 THR A C 1
ATOM 799 O O . THR A 1 98 ? 10.418 6.060 -8.686 1.00 92.25 98 THR A O 1
ATOM 802 N N . THR A 1 99 ? 10.163 8.264 -8.419 1.00 93.62 99 THR A N 1
ATOM 803 C CA . THR A 1 99 ? 11.263 8.435 -7.454 1.00 93.62 99 THR A CA 1
ATOM 804 C C . THR A 1 99 ? 10.765 8.982 -6.116 1.00 93.62 99 THR A C 1
ATOM 806 O O . THR A 1 99 ? 11.560 9.298 -5.236 1.00 93.62 99 THR A O 1
ATOM 809 N N . ASN A 1 100 ? 9.442 9.088 -5.950 1.00 95.62 100 ASN A N 1
ATOM 810 C CA . ASN A 1 100 ? 8.797 9.567 -4.732 1.00 95.62 100 ASN A CA 1
ATOM 811 C C . ASN A 1 100 ? 7.586 8.688 -4.401 1.00 95.62 100 ASN A C 1
ATOM 813 O O . ASN A 1 100 ? 6.423 9.085 -4.512 1.00 95.62 100 ASN A O 1
ATOM 817 N N . VAL A 1 101 ? 7.891 7.460 -3.984 1.00 96.62 101 VAL A N 1
ATOM 818 C CA . VAL A 1 101 ? 6.915 6.406 -3.684 1.00 96.62 101 VAL A CA 1
ATOM 819 C C . VAL A 1 101 ? 5.961 6.855 -2.580 1.00 96.62 101 VAL A C 1
ATOM 821 O O . VAL A 1 101 ? 4.773 6.553 -2.614 1.00 96.62 101 VAL A O 1
ATOM 824 N N . ALA A 1 102 ? 6.466 7.615 -1.609 1.00 96.00 102 ALA A N 1
ATOM 825 C CA . ALA A 1 102 ? 5.685 8.115 -0.484 1.00 96.00 102 ALA A CA 1
ATOM 826 C C . ALA A 1 102 ? 4.541 9.034 -0.912 1.00 96.00 102 ALA A C 1
ATOM 828 O O . ALA A 1 102 ? 3.408 8.873 -0.460 1.00 96.00 102 ALA A O 1
ATOM 829 N N . GLU A 1 103 ? 4.851 10.012 -1.761 1.00 96.06 103 GLU A N 1
ATOM 830 C CA . GLU A 1 103 ? 3.881 10.992 -2.234 1.00 96.06 103 GLU A CA 1
ATOM 831 C C . GLU A 1 103 ? 2.855 10.345 -3.163 1.00 96.06 103 GLU A C 1
ATOM 833 O O . GLU A 1 103 ? 1.656 10.608 -3.045 1.00 96.06 103 GLU A O 1
ATOM 838 N N . GLU A 1 104 ? 3.305 9.440 -4.031 1.00 95.25 104 GLU A N 1
ATOM 839 C CA . GLU A 1 104 ? 2.419 8.706 -4.928 1.00 95.25 104 GLU A CA 1
ATOM 840 C C . GLU A 1 104 ? 1.468 7.780 -4.161 1.00 95.25 104 GLU A C 1
ATOM 842 O O . GLU A 1 104 ? 0.254 7.823 -4.378 1.00 95.25 104 GLU A O 1
ATOM 847 N N . LEU A 1 105 ? 1.987 7.032 -3.183 1.00 95.94 105 LEU A N 1
ATOM 848 C CA . LEU A 1 105 ? 1.182 6.181 -2.309 1.00 95.94 105 LEU A CA 1
ATOM 849 C C . LEU A 1 105 ? 0.160 7.005 -1.523 1.00 95.94 105 LEU A C 1
ATOM 851 O O . LEU A 1 105 ? -1.017 6.643 -1.462 1.00 95.94 105 LEU A O 1
ATOM 855 N N . LEU A 1 106 ? 0.575 8.146 -0.969 1.00 96.06 106 LEU A N 1
ATOM 856 C CA . LEU A 1 106 ? -0.321 9.043 -0.246 1.00 96.06 106 LEU A CA 1
ATOM 857 C C . LEU A 1 106 ? -1.437 9.586 -1.153 1.00 96.06 106 LEU A C 1
ATOM 859 O O . LEU A 1 106 ? -2.593 9.664 -0.734 1.00 96.06 106 LEU A O 1
ATOM 863 N N . SER A 1 107 ? -1.110 9.929 -2.400 1.00 93.81 107 SER A N 1
ATOM 864 C CA . SER A 1 107 ? -2.073 10.396 -3.401 1.00 93.81 107 SER A CA 1
ATOM 865 C C . SER A 1 107 ? -3.111 9.322 -3.747 1.00 93.81 107 SER A C 1
ATOM 867 O O . SER A 1 107 ? -4.313 9.611 -3.756 1.00 93.81 107 SER A O 1
ATOM 869 N N . LEU A 1 108 ? -2.682 8.074 -3.975 1.00 93.69 108 LEU A N 1
ATOM 870 C CA . LEU A 1 108 ? -3.582 6.946 -4.255 1.00 93.69 108 LEU A CA 1
ATOM 871 C C . LEU A 1 108 ? -4.487 6.620 -3.060 1.00 93.69 108 LEU A C 1
ATOM 873 O O . LEU A 1 108 ? -5.704 6.490 -3.225 1.00 93.69 108 LEU A O 1
ATOM 877 N N . LEU A 1 109 ? -3.921 6.565 -1.852 1.00 94.81 109 LEU A N 1
ATOM 878 C CA . LEU A 1 109 ? -4.680 6.339 -0.620 1.00 94.81 109 LEU A CA 1
ATOM 879 C C . LEU A 1 109 ? -5.718 7.440 -0.385 1.00 94.81 109 LEU A C 1
ATOM 881 O O . LEU A 1 109 ? -6.879 7.140 -0.112 1.00 94.81 109 LEU A O 1
ATOM 885 N N . ASN A 1 110 ? -5.340 8.709 -0.558 1.00 93.19 110 ASN A N 1
ATOM 886 C CA . ASN A 1 110 ? -6.264 9.830 -0.402 1.00 93.19 110 ASN A CA 1
ATOM 887 C C . ASN A 1 110 ? -7.440 9.724 -1.385 1.00 93.19 110 ASN A C 1
ATOM 889 O O . ASN A 1 110 ? -8.601 9.795 -0.978 1.00 93.19 110 ASN A O 1
ATOM 893 N N . LYS A 1 111 ? -7.163 9.476 -2.674 1.00 90.00 111 LYS A N 1
ATOM 894 C CA . LYS A 1 111 ? -8.213 9.282 -3.691 1.00 90.00 111 LYS A CA 1
ATOM 895 C C . LYS A 1 111 ? -9.174 8.160 -3.298 1.00 90.00 111 LYS A C 1
ATOM 897 O O . LYS A 1 111 ? -10.390 8.348 -3.383 1.00 90.00 111 LYS A O 1
ATOM 902 N N . LEU A 1 112 ? -8.647 7.028 -2.827 1.00 92.19 112 LEU A N 1
ATOM 903 C CA . LEU A 1 112 ? -9.462 5.901 -2.384 1.00 92.19 112 LEU A CA 1
ATOM 904 C C . LEU A 1 112 ? -10.328 6.257 -1.170 1.00 92.19 112 LEU A C 1
ATOM 906 O O . LEU A 1 112 ? -11.532 5.997 -1.185 1.00 92.19 112 LEU A O 1
ATOM 910 N N . PHE A 1 113 ? -9.752 6.846 -0.123 1.00 91.06 113 PHE A N 1
ATOM 911 C CA . PHE A 1 113 ? -10.492 7.147 1.104 1.00 91.06 113 PHE A CA 1
ATOM 912 C C . PHE A 1 113 ? -11.558 8.220 0.884 1.00 91.06 113 PHE A C 1
ATOM 914 O O . PHE A 1 113 ? -12.688 8.072 1.362 1.00 91.06 113 PHE A O 1
ATOM 921 N N . VAL A 1 114 ? -11.272 9.232 0.060 1.00 87.00 114 VAL A N 1
ATOM 922 C CA . VAL A 1 114 ? -12.281 10.201 -0.389 1.00 87.00 114 VAL A CA 1
ATOM 923 C C . VAL A 1 114 ? -13.412 9.503 -1.150 1.00 87.00 114 VAL A C 1
ATOM 925 O O . VAL A 1 114 ? -14.586 9.780 -0.887 1.00 87.00 114 VAL A O 1
ATOM 928 N N . ALA A 1 115 ? -13.094 8.578 -2.061 1.00 82.88 115 ALA A N 1
ATOM 929 C CA . ALA A 1 115 ? -14.097 7.836 -2.825 1.00 82.88 115 ALA A CA 1
ATOM 930 C C . ALA A 1 115 ? -14.971 6.940 -1.930 1.00 82.88 115 ALA A C 1
ATOM 932 O O . ALA A 1 115 ? -16.198 6.993 -2.027 1.00 82.88 115 ALA A O 1
ATOM 933 N N . ARG A 1 116 ? -14.364 6.186 -1.002 1.00 83.38 116 ARG A N 1
ATOM 934 C CA . ARG A 1 116 ? -15.066 5.329 -0.029 1.00 83.38 116 ARG A CA 1
ATOM 935 C C . ARG A 1 116 ? -16.060 6.142 0.807 1.00 83.38 116 ARG A C 1
ATOM 937 O O . ARG A 1 116 ? -17.195 5.718 1.010 1.00 83.38 116 ARG A O 1
ATOM 944 N N . ARG A 1 117 ? -15.671 7.346 1.240 1.00 78.38 117 ARG A N 1
ATOM 945 C CA . ARG A 1 117 ? -16.542 8.249 2.012 1.00 78.38 117 ARG A CA 1
ATOM 946 C C . ARG A 1 117 ? -17.708 8.789 1.196 1.00 78.38 117 ARG A C 1
ATOM 948 O O . ARG A 1 117 ? -18.834 8.777 1.687 1.00 78.38 117 ARG A O 1
ATOM 955 N N . ARG A 1 118 ? -17.457 9.218 -0.045 1.00 73.75 118 ARG A N 1
ATOM 956 C CA . ARG A 1 118 ? -18.529 9.647 -0.954 1.00 73.75 118 ARG A CA 1
ATOM 957 C C . ARG A 1 118 ? -19.530 8.516 -1.171 1.00 73.75 118 ARG A C 1
ATOM 959 O O . ARG A 1 118 ? -20.726 8.733 -1.032 1.00 73.75 118 ARG A O 1
ATOM 966 N N . HIS A 1 119 ? -19.049 7.303 -1.435 1.00 73.25 119 HIS A N 1
ATOM 967 C CA . HIS A 1 119 ? -19.915 6.148 -1.665 1.00 73.25 119 HIS A CA 1
ATOM 968 C C . HIS A 1 119 ? -20.764 5.780 -0.434 1.00 73.25 119 HIS A C 1
ATOM 970 O O . HIS A 1 119 ? -21.966 5.546 -0.555 1.00 73.25 119 HIS A O 1
ATOM 976 N N . ASN A 1 120 ? -20.177 5.810 0.767 1.00 67.19 120 ASN A N 1
ATOM 977 C CA . ASN A 1 120 ? -20.909 5.560 2.013 1.00 67.19 120 ASN A CA 1
ATOM 978 C C . ASN A 1 120 ? -21.944 6.653 2.320 1.00 67.19 120 ASN A C 1
ATOM 980 O O . ASN A 1 120 ? -23.020 6.352 2.823 1.00 67.19 120 ASN A O 1
ATOM 984 N N . PHE A 1 121 ? -21.656 7.916 1.997 1.00 58.75 121 PHE A N 1
ATOM 985 C CA . PHE A 1 121 ? -22.636 8.990 2.153 1.00 58.75 121 PHE A CA 1
ATOM 986 C C . PHE A 1 121 ? -23.828 8.806 1.203 1.00 58.75 121 PHE A C 1
ATOM 988 O O . PHE A 1 121 ? -24.977 8.814 1.639 1.00 58.75 121 PHE A O 1
ATOM 995 N N . PHE A 1 122 ? -23.564 8.554 -0.082 1.00 59.19 122 PHE A N 1
ATOM 996 C CA . PHE A 1 122 ? -24.631 8.370 -1.066 1.00 59.19 122 PHE A CA 1
ATOM 997 C C . PHE A 1 122 ? -25.445 7.089 -0.849 1.00 59.19 122 PHE A C 1
ATOM 999 O O . PHE A 1 122 ? -26.624 7.084 -1.168 1.00 59.19 122 PHE A O 1
ATOM 1006 N N . SER A 1 123 ? -24.875 6.013 -0.306 1.00 60.81 123 SER A N 1
ATOM 1007 C CA . SER A 1 123 ? -25.643 4.781 -0.046 1.00 60.81 123 SER A CA 1
ATOM 1008 C C . SER A 1 123 ? -26.589 4.888 1.152 1.00 60.81 123 SER A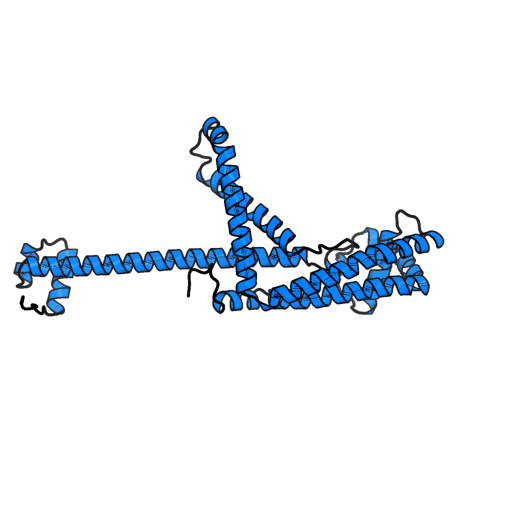 C 1
ATOM 1010 O O . SER A 1 123 ? -27.636 4.254 1.141 1.00 60.81 123 SER A O 1
ATOM 1012 N N . VAL A 1 124 ? -26.254 5.693 2.166 1.00 60.34 124 VAL A N 1
ATOM 1013 C CA . VAL A 1 124 ? -27.065 5.819 3.391 1.00 60.34 124 VAL A CA 1
ATOM 1014 C C . VAL A 1 124 ? -28.141 6.903 3.272 1.00 60.34 124 VAL A C 1
ATOM 1016 O O . VAL A 1 124 ? -29.208 6.766 3.861 1.00 60.34 124 VAL A O 1
ATOM 1019 N N . TYR A 1 125 ? -27.881 7.974 2.514 1.00 56.53 125 TYR A N 1
ATOM 1020 C CA . TYR A 1 125 ? -28.730 9.175 2.517 1.00 56.53 125 TYR A CA 1
ATOM 1021 C C . TYR A 1 125 ? -29.474 9.448 1.205 1.00 56.53 125 TYR A C 1
ATOM 1023 O O . TYR A 1 125 ? -30.326 10.335 1.185 1.00 56.53 125 TYR A O 1
ATOM 1031 N N . ARG A 1 126 ? -29.208 8.699 0.122 1.00 56.41 126 ARG A N 1
ATOM 1032 C CA . ARG A 1 126 ? -29.873 8.917 -1.181 1.00 56.41 126 ARG A CA 1
ATOM 1033 C C . ARG A 1 126 ? -31.398 8.804 -1.098 1.00 56.41 126 ARG A C 1
ATOM 1035 O O . ARG A 1 126 ? -32.073 9.532 -1.812 1.00 56.41 126 ARG A O 1
ATOM 1042 N N . ASP A 1 127 ? -31.925 7.972 -0.205 1.00 58.16 127 ASP A N 1
ATOM 1043 C CA . ASP A 1 127 ? -33.375 7.776 -0.061 1.00 58.16 127 ASP A CA 1
ATOM 1044 C C . ASP A 1 127 ? -34.057 8.841 0.821 1.00 58.16 127 ASP A C 1
ATOM 1046 O O . ASP A 1 127 ? -35.283 8.884 0.898 1.00 58.16 127 ASP A O 1
ATOM 1050 N N . PHE A 1 128 ? -33.284 9.705 1.493 1.00 57.59 128 PHE A N 1
ATOM 1051 C CA . PHE A 1 128 ? -33.786 10.618 2.529 1.00 57.59 128 PHE A CA 1
ATOM 1052 C C . PHE A 1 128 ? -33.567 12.106 2.233 1.00 57.59 128 PHE A C 1
ATOM 1054 O O . PHE A 1 128 ? -34.023 12.937 3.015 1.00 57.59 128 PHE A O 1
ATOM 1061 N N . MET A 1 129 ? -32.876 12.459 1.145 1.00 55.47 129 MET A N 1
ATOM 1062 C CA . MET A 1 129 ? -32.523 13.848 0.835 1.00 55.47 129 MET A CA 1
ATOM 1063 C C . MET A 1 129 ? -33.236 14.380 -0.410 1.00 55.47 129 MET A C 1
ATOM 1065 O O . MET A 1 129 ? -33.326 13.696 -1.427 1.00 55.47 129 MET A O 1
ATOM 1069 N N . ILE A 1 130 ? -33.707 15.627 -0.328 1.00 60.28 130 ILE A N 1
ATOM 1070 C CA . ILE A 1 130 ? -34.265 16.385 -1.458 1.00 60.28 130 ILE A CA 1
ATOM 1071 C C . ILE A 1 130 ? -33.096 16.960 -2.281 1.00 60.28 130 ILE A C 1
ATOM 1073 O O . ILE A 1 130 ? -32.095 17.389 -1.705 1.00 60.28 130 ILE A O 1
ATOM 1077 N N . GLU A 1 131 ? -33.205 16.982 -3.615 1.00 56.59 131 GLU A N 1
ATOM 1078 C CA . GLU A 1 131 ? -32.130 17.390 -4.547 1.00 56.59 131 GLU A CA 1
ATOM 1079 C C . GLU A 1 131 ? -31.475 18.746 -4.205 1.00 56.59 131 GLU A C 1
ATOM 1081 O O . GLU A 1 131 ? -30.255 18.886 -4.311 1.00 56.59 131 GLU A O 1
ATOM 1086 N N . ASP A 1 132 ? -32.246 19.713 -3.700 1.00 51.25 132 ASP A N 1
ATOM 1087 C CA . ASP A 1 132 ? -31.741 21.035 -3.300 1.00 51.25 132 ASP A CA 1
ATOM 1088 C C . ASP A 1 132 ? -30.873 21.009 -2.023 1.00 51.25 132 ASP A C 1
ATOM 1090 O O . ASP A 1 132 ? -29.910 21.771 -1.903 1.00 51.25 132 ASP A O 1
ATOM 1094 N N . GLU A 1 133 ? -31.139 20.107 -1.072 1.00 54.78 133 GLU A N 1
ATOM 1095 C CA . GLU A 1 133 ? -30.314 19.968 0.139 1.00 54.78 133 GLU A CA 1
ATOM 1096 C C . GLU A 1 133 ? -28.976 19.275 -0.157 1.00 54.78 133 GLU A C 1
ATOM 1098 O O . GLU A 1 133 ? -27.960 19.584 0.477 1.00 54.78 133 GLU A O 1
ATOM 1103 N N . ILE A 1 134 ? -28.951 18.389 -1.159 1.00 57.78 134 ILE A N 1
ATOM 1104 C CA . ILE A 1 134 ? -27.728 17.765 -1.682 1.00 57.78 134 ILE A CA 1
ATOM 1105 C C . ILE A 1 134 ? -26.823 18.851 -2.289 1.00 57.78 134 ILE A C 1
ATOM 1107 O O . ILE A 1 134 ? -25.639 18.926 -1.959 1.00 57.78 134 ILE A O 1
ATOM 1111 N N . ALA A 1 135 ? -27.384 19.765 -3.088 1.00 56.19 135 ALA A N 1
ATOM 1112 C CA . ALA A 1 135 ? -26.631 20.841 -3.738 1.00 56.19 135 ALA A CA 1
ATOM 1113 C C . ALA A 1 135 ? -26.005 21.853 -2.751 1.00 56.19 135 ALA A C 1
ATOM 1115 O O . ALA A 1 135 ? -24.899 22.345 -2.988 1.00 56.19 135 ALA A O 1
ATOM 1116 N N . MET A 1 136 ? -26.661 22.147 -1.618 1.00 53.12 136 MET A N 1
ATOM 1117 C CA . MET A 1 136 ? -26.131 23.084 -0.610 1.00 53.12 136 MET A CA 1
ATOM 1118 C C . MET A 1 136 ? -25.117 22.454 0.362 1.00 53.12 136 MET A C 1
ATOM 1120 O O . MET A 1 136 ? -24.258 23.157 0.900 1.00 53.12 136 MET A O 1
ATOM 1124 N N . THR A 1 137 ? -25.175 21.138 0.589 1.00 58.22 137 THR A N 1
ATOM 1125 C CA . THR A 1 137 ? -24.231 20.423 1.470 1.00 58.22 137 THR A CA 1
ATOM 1126 C C . THR A 1 137 ? -22.942 19.989 0.765 1.00 58.22 137 THR A C 1
ATOM 1128 O O . THR A 1 137 ? -21.905 19.821 1.420 1.00 58.22 137 THR A O 1
ATOM 1131 N N . GLU A 1 138 ? -22.959 19.883 -0.564 1.00 65.50 138 GLU A N 1
ATOM 1132 C CA . GLU A 1 138 ? -21.849 19.379 -1.377 1.00 65.50 138 GLU A CA 1
ATOM 1133 C C . GLU A 1 138 ? -20.484 20.074 -1.170 1.00 65.50 138 GLU A C 1
ATOM 1135 O O . GLU A 1 138 ? -19.479 19.359 -1.072 1.00 65.50 138 GLU A O 1
ATOM 1140 N N . PRO A 1 139 ? -20.363 21.416 -1.068 1.00 71.06 139 PRO A N 1
ATOM 1141 C CA . PRO A 1 139 ? -19.050 22.063 -0.981 1.00 71.06 139 PRO A CA 1
ATOM 1142 C C . PRO A 1 139 ? -18.351 21.805 0.359 1.00 71.06 139 PRO A C 1
ATOM 1144 O O . PRO A 1 139 ? -17.179 21.421 0.401 1.00 71.06 139 PRO A O 1
ATOM 1147 N N . HIS A 1 140 ? -19.078 21.969 1.468 1.00 73.38 140 HIS A N 1
ATOM 1148 C CA . HIS A 1 140 ? -18.535 21.762 2.811 1.00 73.38 140 HIS A CA 1
ATOM 1149 C C . HIS A 1 140 ? -18.257 20.283 3.084 1.00 73.38 140 HIS A C 1
ATOM 1151 O O . HIS A 1 140 ? -17.204 19.949 3.632 1.00 73.38 140 HIS A O 1
ATOM 1157 N N . GLN A 1 141 ? -19.147 19.386 2.648 1.00 74.44 141 GLN A N 1
ATOM 1158 C CA . GLN A 1 141 ? -18.924 17.949 2.771 1.00 74.44 141 GLN A CA 1
ATOM 1159 C C . GLN A 1 141 ? -17.751 17.478 1.913 1.00 74.44 141 GLN A C 1
ATOM 1161 O O . GLN A 1 141 ? -16.936 16.698 2.401 1.00 74.44 141 GLN A O 1
ATOM 1166 N N . ARG A 1 142 ? -17.573 18.000 0.688 1.00 75.12 142 ARG A N 1
ATOM 1167 C CA . ARG A 1 142 ? -16.372 17.714 -0.118 1.00 75.12 142 ARG A CA 1
ATOM 1168 C C . ARG A 1 142 ? -15.094 18.096 0.617 1.00 75.12 142 ARG A C 1
ATOM 1170 O O . ARG A 1 142 ? -14.187 17.273 0.669 1.00 75.12 142 ARG A O 1
ATOM 1177 N N . ILE A 1 143 ? -15.027 19.293 1.205 1.00 83.31 143 ILE A N 1
ATOM 1178 C CA . ILE A 1 143 ? -13.845 19.736 1.963 1.00 83.31 143 ILE A CA 1
ATOM 1179 C C . ILE A 1 143 ? -13.583 18.804 3.152 1.00 83.31 143 ILE A C 1
ATOM 1181 O O . ILE A 1 143 ? -12.441 18.406 3.383 1.00 83.31 143 ILE A O 1
ATOM 1185 N N . LEU A 1 144 ? -14.629 18.427 3.894 1.00 84.44 144 LEU A N 1
ATOM 1186 C CA . LEU A 1 144 ? -14.506 17.506 5.025 1.00 84.44 144 LEU A CA 1
ATOM 1187 C C . LEU A 1 144 ? -14.052 16.109 4.587 1.00 84.44 144 LEU A C 1
ATOM 1189 O O . LEU A 1 144 ? -13.173 15.536 5.231 1.00 84.44 144 LEU A O 1
ATOM 1193 N N . TYR A 1 145 ? -14.591 15.567 3.492 1.00 85.12 145 TYR A N 1
ATOM 1194 C CA . TYR A 1 145 ? -14.169 14.272 2.956 1.00 85.12 145 TYR A CA 1
ATOM 1195 C C . TYR A 1 145 ? -12.727 14.296 2.482 1.00 85.12 145 TYR A C 1
ATOM 1197 O O . TYR A 1 145 ? -11.994 13.375 2.819 1.00 85.12 145 TYR A O 1
ATOM 1205 N N . THR A 1 146 ? -12.303 15.350 1.780 1.00 85.62 146 THR A N 1
ATOM 1206 C CA . THR A 1 146 ? -10.908 15.509 1.358 1.00 85.62 146 THR A CA 1
ATOM 1207 C C . THR A 1 146 ? -9.976 15.550 2.563 1.00 85.62 146 THR A C 1
ATOM 1209 O O . THR A 1 146 ? -9.070 14.732 2.651 1.00 85.62 146 THR A O 1
ATOM 1212 N N . ARG A 1 147 ? -10.242 16.411 3.554 1.00 89.88 147 ARG A N 1
ATOM 1213 C CA . ARG A 1 147 ? -9.405 16.500 4.766 1.00 89.88 147 ARG A CA 1
ATOM 1214 C C . ARG A 1 147 ? -9.360 15.193 5.549 1.00 89.88 147 ARG A C 1
ATOM 1216 O O . ARG A 1 147 ? -8.324 14.832 6.096 1.00 89.88 147 ARG A O 1
ATOM 1223 N N . THR A 1 148 ? -10.492 14.498 5.637 1.00 89.44 148 THR A N 1
ATOM 1224 C CA . THR A 1 148 ? -10.551 13.232 6.368 1.00 89.44 148 THR A CA 1
ATOM 1225 C C . THR A 1 148 ? -9.840 12.119 5.605 1.00 89.44 148 THR A C 1
ATOM 1227 O O . THR A 1 148 ? -9.105 11.363 6.225 1.00 89.44 148 THR A O 1
ATOM 1230 N N . GLY A 1 149 ? -9.997 12.054 4.280 1.00 90.69 149 GLY A N 1
ATOM 1231 C CA . GLY A 1 149 ? -9.274 11.114 3.424 1.00 90.69 149 GLY A CA 1
ATOM 1232 C C . GLY A 1 149 ? -7.765 11.351 3.455 1.00 90.69 149 GLY A C 1
ATOM 1233 O O . GLY A 1 149 ? -7.008 10.399 3.598 1.00 90.69 149 GLY A O 1
ATOM 1234 N N . GLU A 1 150 ? -7.325 12.611 3.444 1.00 93.38 150 GLU A N 1
ATOM 1235 C CA . GLU A 1 150 ? -5.917 12.979 3.630 1.00 93.38 150 GLU A CA 1
ATOM 1236 C C . GLU A 1 150 ? -5.383 12.520 4.987 1.00 93.38 150 GLU A C 1
ATOM 1238 O O . GLU A 1 150 ? -4.258 12.031 5.077 1.00 93.38 150 GLU A O 1
ATOM 1243 N N . ARG A 1 151 ? -6.179 12.677 6.051 1.00 94.06 151 ARG A N 1
ATOM 1244 C CA . ARG A 1 151 ? -5.798 12.230 7.392 1.00 94.06 151 ARG A CA 1
ATOM 1245 C C . ARG A 1 151 ? -5.684 10.709 7.454 1.00 94.06 151 ARG A C 1
ATOM 1247 O O . ARG A 1 151 ? -4.652 10.219 7.887 1.00 94.06 151 ARG A O 1
ATOM 1254 N N . GLU A 1 152 ? -6.692 9.985 6.968 1.00 94.38 152 GLU A N 1
ATOM 1255 C CA . GLU A 1 152 ? -6.695 8.515 6.914 1.00 94.38 152 GLU A CA 1
ATOM 1256 C C . GLU A 1 152 ? -5.532 7.988 6.056 1.00 94.38 152 GLU A C 1
ATOM 1258 O O . GLU A 1 152 ? -4.866 7.031 6.442 1.00 94.38 152 GLU A O 1
ATOM 1263 N N . ALA A 1 153 ? -5.210 8.651 4.940 1.00 95.94 153 ALA A N 1
ATOM 1264 C CA . ALA A 1 153 ? -4.064 8.314 4.095 1.00 95.94 153 ALA A CA 1
ATOM 1265 C C . ALA A 1 153 ? -2.732 8.460 4.838 1.00 95.94 153 ALA A C 1
ATOM 1267 O O . ALA A 1 153 ? -1.888 7.567 4.767 1.00 95.94 153 ALA A O 1
ATOM 1268 N N . LYS A 1 154 ? -2.557 9.555 5.590 1.00 96.69 154 LYS A N 1
ATOM 1269 C CA . LYS A 1 154 ? -1.362 9.774 6.418 1.00 96.69 154 LYS A CA 1
ATOM 1270 C C . LYS A 1 154 ? -1.268 8.762 7.555 1.00 96.69 154 LYS A C 1
ATOM 1272 O O . LYS A 1 154 ? -0.212 8.170 7.729 1.00 96.69 154 LYS A O 1
ATOM 1277 N N . GLU A 1 155 ? -2.358 8.542 8.286 1.00 95.25 155 GLU A N 1
ATOM 1278 C CA . GLU A 1 155 ? -2.431 7.554 9.373 1.00 95.25 155 GLU A CA 1
ATOM 1279 C C . GLU A 1 155 ? -2.080 6.150 8.860 1.00 95.25 155 GLU A C 1
ATOM 1281 O O . GLU A 1 155 ? -1.288 5.449 9.478 1.00 95.25 155 GLU A O 1
ATOM 1286 N N . THR A 1 156 ? -2.590 5.770 7.686 1.00 96.19 156 THR A N 1
ATOM 1287 C CA . THR A 1 156 ? -2.292 4.471 7.065 1.00 96.19 156 THR A CA 1
ATOM 1288 C C . THR A 1 156 ? -0.820 4.354 6.664 1.00 96.19 156 THR A C 1
ATOM 1290 O O . THR A 1 156 ? -0.187 3.333 6.930 1.00 96.19 156 THR A O 1
ATOM 1293 N N . LEU A 1 157 ? -0.251 5.393 6.040 1.00 96.62 157 LEU A N 1
ATOM 1294 C CA . LEU A 1 157 ? 1.157 5.399 5.637 1.00 96.62 157 LEU A CA 1
ATOM 1295 C C . LEU A 1 157 ? 2.098 5.339 6.850 1.00 96.62 157 LEU A C 1
ATOM 1297 O O . LEU A 1 157 ? 3.063 4.579 6.839 1.00 96.62 157 LEU A O 1
ATOM 1301 N N . GLU A 1 158 ? 1.825 6.122 7.893 1.00 96.06 158 GLU A N 1
ATOM 1302 C CA . GLU A 1 158 ? 2.610 6.087 9.130 1.00 96.06 158 GLU A CA 1
ATOM 1303 C C . GLU A 1 158 ? 2.412 4.767 9.883 1.00 96.06 158 GLU A C 1
ATOM 1305 O O . GLU A 1 158 ? 3.385 4.183 10.349 1.00 96.06 158 GLU A O 1
ATOM 1310 N N . GLY A 1 159 ? 1.195 4.218 9.899 1.00 94.56 159 GLY A N 1
ATOM 1311 C CA . GLY A 1 159 ? 0.923 2.888 10.437 1.00 94.56 159 GLY A CA 1
ATOM 1312 C C . GLY A 1 159 ? 1.743 1.799 9.742 1.00 94.56 159 GLY A C 1
ATOM 1313 O O . GLY A 1 159 ? 2.366 0.978 10.412 1.00 94.56 159 GLY A O 1
ATOM 1314 N N . LEU A 1 160 ? 1.829 1.823 8.408 1.00 94.94 160 LEU A N 1
ATOM 1315 C CA . LEU A 1 160 ? 2.675 0.894 7.654 1.00 94.94 160 LEU A CA 1
ATOM 1316 C C . LEU A 1 160 ? 4.158 1.014 8.057 1.00 94.94 160 LEU A C 1
ATOM 1318 O O . LEU A 1 160 ? 4.823 -0.007 8.239 1.00 94.94 160 LEU A O 1
ATOM 1322 N N . LYS A 1 161 ? 4.672 2.237 8.245 1.00 95.19 161 LYS A N 1
ATOM 1323 C CA . LYS A 1 161 ? 6.058 2.475 8.692 1.00 95.19 161 LYS A CA 1
ATOM 1324 C C . LYS A 1 161 ? 6.305 1.998 10.123 1.00 95.19 161 LYS A C 1
ATOM 1326 O O . LYS A 1 161 ? 7.367 1.449 10.396 1.00 95.19 161 LYS A O 1
ATOM 1331 N N . GLU A 1 162 ? 5.351 2.202 11.025 1.00 94.88 162 GLU A N 1
ATOM 1332 C CA . GLU A 1 162 ? 5.452 1.769 12.423 1.00 94.88 162 GLU A CA 1
ATOM 1333 C C . GLU A 1 162 ? 5.397 0.245 12.556 1.00 94.88 162 GLU A C 1
ATOM 1335 O O . GLU A 1 162 ? 6.170 -0.336 13.317 1.00 94.88 162 GLU A O 1
ATOM 1340 N N . HIS A 1 163 ? 4.530 -0.420 11.786 1.00 94.25 163 HIS A N 1
ATOM 1341 C CA . HIS A 1 163 ? 4.435 -1.878 11.797 1.00 94.25 163 HIS A CA 1
ATOM 1342 C C . HIS A 1 163 ? 5.628 -2.554 11.118 1.00 94.25 163 HIS A C 1
ATOM 1344 O O . HIS A 1 163 ? 6.047 -3.625 11.562 1.00 94.25 163 HIS A O 1
ATOM 1350 N N . LEU A 1 164 ? 6.202 -1.928 10.085 1.00 94.62 164 LEU A N 1
ATOM 1351 C CA . LEU A 1 164 ? 7.347 -2.447 9.336 1.00 94.62 164 LEU A CA 1
ATOM 1352 C C . LEU A 1 164 ? 8.490 -1.418 9.222 1.00 94.62 164 LEU A C 1
ATOM 1354 O O . LEU A 1 164 ? 8.809 -0.976 8.116 1.00 94.62 164 LEU A O 1
ATOM 1358 N N . PRO A 1 165 ? 9.195 -1.074 10.319 1.00 94.19 165 PRO A N 1
ATOM 1359 C CA . PRO A 1 165 ? 10.277 -0.085 10.275 1.00 94.19 165 PRO A CA 1
ATOM 1360 C C . PRO A 1 165 ? 11.385 -0.373 9.239 1.00 94.19 165 PRO A C 1
ATOM 1362 O O . PRO A 1 165 ? 11.850 0.570 8.593 1.00 94.19 165 PRO A O 1
ATOM 1365 N N . PRO A 1 166 ? 11.801 -1.638 8.999 1.00 95.94 166 PRO A N 1
ATOM 1366 C CA . PRO A 1 166 ? 12.822 -1.937 7.993 1.00 95.94 166 PRO A CA 1
ATOM 1367 C C . PRO A 1 166 ? 12.362 -1.747 6.538 1.00 95.94 166 PRO A C 1
ATOM 1369 O O . PRO A 1 166 ? 13.207 -1.722 5.645 1.00 95.94 166 PRO A O 1
ATOM 1372 N N . LEU A 1 167 ? 11.052 -1.624 6.275 1.00 96.31 167 LEU A N 1
ATOM 1373 C CA . LEU A 1 167 ? 10.500 -1.494 4.921 1.00 96.31 167 LEU A CA 1
ATOM 1374 C C . LEU A 1 167 ? 10.951 -0.197 4.254 1.00 96.31 167 LEU A C 1
ATOM 1376 O O . LEU A 1 167 ? 11.338 -0.186 3.089 1.00 96.31 167 LEU A O 1
ATOM 1380 N N . TRP A 1 168 ? 10.915 0.913 4.989 1.00 95.81 168 TRP A N 1
ATOM 1381 C CA . TRP A 1 168 ? 11.131 2.227 4.393 1.00 95.81 168 TRP A CA 1
ATOM 1382 C C . TRP A 1 168 ? 12.555 2.446 3.861 1.00 95.81 168 TRP A C 1
ATOM 1384 O O . TRP A 1 168 ? 12.691 2.966 2.754 1.00 95.81 168 TRP A O 1
ATOM 1394 N N . PRO A 1 169 ? 13.624 2.004 4.554 1.00 97.25 169 PRO A N 1
ATOM 1395 C CA . PRO A 1 169 ? 14.962 1.969 3.969 1.00 97.25 169 PRO A CA 1
ATOM 1396 C C . PRO A 1 169 ? 15.039 1.204 2.639 1.00 97.25 169 PRO A C 1
ATOM 1398 O O . PRO A 1 169 ? 15.744 1.645 1.735 1.00 97.25 169 PRO A O 1
ATOM 1401 N N . LYS A 1 170 ? 14.293 0.099 2.485 1.00 97.56 170 LYS A N 1
ATOM 1402 C CA . LYS A 1 170 ? 14.239 -0.668 1.228 1.00 97.56 170 LYS A CA 1
ATOM 1403 C C . LYS A 1 170 ? 13.477 0.073 0.135 1.00 97.56 170 LYS A C 1
ATOM 1405 O O . LYS A 1 170 ? 13.964 0.151 -0.985 1.00 97.56 170 LYS A O 1
ATOM 1410 N N . VAL A 1 171 ? 12.363 0.724 0.472 1.00 97.38 171 VAL A N 1
ATOM 1411 C CA . VAL A 1 171 ? 11.651 1.622 -0.456 1.00 97.38 171 VAL A CA 1
ATOM 1412 C C . VAL A 1 171 ? 12.556 2.769 -0.920 1.00 97.38 171 VAL A C 1
ATOM 1414 O O . VAL A 1 171 ? 12.576 3.096 -2.102 1.00 97.38 171 VAL A O 1
ATOM 1417 N N . LYS A 1 172 ? 13.371 3.348 -0.029 1.00 97.44 172 LYS A N 1
ATOM 1418 C CA . LYS A 1 172 ? 14.362 4.371 -0.405 1.00 97.44 172 LYS A CA 1
ATOM 1419 C C . LYS A 1 172 ? 15.477 3.826 -1.294 1.00 97.44 172 LYS A C 1
ATOM 1421 O O . LYS A 1 172 ? 15.894 4.517 -2.219 1.00 97.44 172 LYS A O 1
ATOM 1426 N N . ALA A 1 173 ? 15.941 2.603 -1.051 1.00 97.06 173 ALA A N 1
ATOM 1427 C CA . ALA A 1 173 ? 16.883 1.941 -1.950 1.00 97.06 173 ALA A CA 1
ATOM 1428 C C . ALA A 1 173 ? 16.268 1.731 -3.345 1.00 97.06 173 ALA A C 1
ATOM 1430 O O . ALA A 1 173 ? 16.932 1.998 -4.347 1.00 97.06 173 ALA A O 1
ATOM 1431 N N . TRP A 1 174 ? 14.985 1.356 -3.406 1.00 97.56 174 TRP A N 1
ATOM 1432 C CA . TRP A 1 174 ? 14.243 1.232 -4.659 1.00 97.56 174 TRP A CA 1
ATOM 1433 C C . TRP A 1 174 ? 14.127 2.577 -5.387 1.00 97.56 174 TRP A C 1
ATOM 1435 O O . TRP A 1 174 ? 14.427 2.643 -6.571 1.00 97.56 174 TRP A O 1
ATOM 1445 N N . GLU A 1 175 ? 13.790 3.672 -4.692 1.00 97.50 175 GLU A N 1
ATOM 1446 C CA . GLU A 1 175 ? 13.733 5.018 -5.293 1.00 97.50 175 GLU A CA 1
ATOM 1447 C C . GLU A 1 175 ? 15.081 5.438 -5.898 1.00 97.50 175 GLU A C 1
ATOM 1449 O O . GLU A 1 175 ? 15.127 5.988 -6.995 1.00 97.50 175 GLU A O 1
ATOM 1454 N N . GLN A 1 176 ? 16.191 5.140 -5.215 1.00 97.19 176 GLN A N 1
ATOM 1455 C CA . GLN A 1 176 ? 17.536 5.423 -5.725 1.00 97.19 176 GLN A CA 1
ATOM 1456 C C . GLN A 1 176 ? 17.888 4.563 -6.947 1.00 97.19 176 GLN A C 1
ATOM 1458 O O . GLN A 1 176 ? 18.548 5.043 -7.872 1.00 97.19 176 GLN A O 1
ATOM 1463 N N . ALA A 1 177 ? 17.471 3.295 -6.960 1.00 96.06 177 ALA A N 1
ATOM 1464 C CA . ALA A 1 177 ? 17.625 2.420 -8.120 1.00 96.06 177 ALA A CA 1
ATOM 1465 C C . ALA A 1 177 ? 16.768 2.912 -9.300 1.00 96.06 177 ALA A C 1
ATOM 1467 O O . ALA A 1 177 ? 17.264 2.986 -10.424 1.00 96.06 177 ALA A O 1
ATOM 1468 N N . ALA A 1 178 ? 15.532 3.345 -9.041 1.00 95.69 178 ALA A N 1
ATOM 1469 C CA . ALA A 1 178 ? 14.642 3.952 -10.026 1.00 95.69 178 ALA A CA 1
ATOM 1470 C C . ALA A 1 178 ? 15.214 5.260 -10.585 1.00 95.69 178 ALA A C 1
ATOM 1472 O O . ALA A 1 178 ? 15.145 5.484 -11.789 1.00 95.69 178 ALA A O 1
ATOM 1473 N N . GLU A 1 179 ? 15.845 6.099 -9.761 1.00 95.88 179 GLU A N 1
ATOM 1474 C CA . GLU A 1 179 ? 16.523 7.315 -10.222 1.00 95.88 179 GLU A CA 1
ATOM 1475 C C . GLU A 1 179 ? 17.696 6.990 -11.158 1.00 95.88 179 GLU A C 1
ATOM 1477 O O . GLU A 1 179 ? 17.785 7.548 -12.255 1.00 95.88 179 GLU A O 1
ATOM 1482 N N . ARG A 1 180 ? 18.559 6.035 -10.778 1.00 94.38 180 ARG A N 1
ATOM 1483 C CA . ARG A 1 180 ? 19.649 5.552 -11.645 1.00 94.38 180 ARG A CA 1
ATOM 1484 C C . ARG A 1 180 ? 19.116 4.980 -12.951 1.00 94.38 180 ARG A C 1
ATOM 1486 O O . ARG A 1 180 ? 19.666 5.269 -14.012 1.00 94.38 180 ARG A O 1
ATOM 1493 N N . TYR A 1 181 ? 18.063 4.176 -12.871 1.00 93.38 181 TYR A N 1
ATOM 1494 C CA . TYR A 1 181 ? 17.406 3.599 -14.031 1.00 93.38 181 TYR A CA 1
ATOM 1495 C C . TYR A 1 181 ? 16.826 4.682 -14.943 1.00 93.38 181 TYR A C 1
ATOM 1497 O O . TYR A 1 181 ? 17.105 4.660 -16.132 1.00 93.38 181 TYR A O 1
ATOM 1505 N N . ASN A 1 182 ? 16.099 5.665 -14.409 1.00 93.38 182 ASN A N 1
ATOM 1506 C CA . ASN A 1 182 ? 15.529 6.769 -15.183 1.00 93.38 182 ASN A CA 1
ATOM 1507 C C . ASN A 1 182 ? 16.617 7.619 -15.852 1.00 93.38 182 ASN A C 1
ATOM 1509 O O . ASN A 1 182 ? 16.472 8.004 -17.010 1.00 93.38 182 ASN A O 1
ATOM 1513 N N . ALA A 1 183 ? 17.722 7.887 -15.150 1.00 92.81 183 ALA A N 1
ATOM 1514 C CA . ALA A 1 183 ? 18.867 8.589 -15.722 1.00 92.81 183 ALA A CA 1
ATOM 1515 C C . ALA A 1 183 ? 19.491 7.792 -16.876 1.00 92.81 183 ALA A C 1
ATOM 1517 O O . ALA A 1 183 ? 19.782 8.360 -17.930 1.00 92.81 183 ALA A O 1
ATOM 1518 N N . ARG A 1 184 ? 19.640 6.470 -16.705 1.00 91.06 184 ARG A N 1
ATOM 1519 C CA . ARG A 1 184 ? 20.151 5.584 -17.759 1.00 91.06 184 ARG A CA 1
ATOM 1520 C C . ARG A 1 184 ? 19.178 5.440 -18.926 1.00 91.06 184 ARG A C 1
ATOM 1522 O O . ARG A 1 184 ? 19.551 5.362 -20.090 1.00 91.06 184 ARG A O 1
ATOM 1529 N N . LEU A 1 185 ? 17.890 5.444 -18.624 1.00 88.56 185 LEU A N 1
ATOM 1530 C CA . LEU A 1 185 ? 16.852 5.451 -19.632 1.00 88.56 185 LEU A CA 1
ATOM 1531 C C . LEU A 1 185 ? 16.880 6.755 -20.433 1.00 88.56 185 LEU A C 1
ATOM 1533 O O . LEU A 1 185 ? 16.638 6.730 -21.626 1.00 88.56 185 LEU A O 1
ATOM 1537 N N . GLY A 1 186 ? 17.221 7.889 -19.828 1.00 86.75 186 GLY A N 1
ATOM 1538 C CA . GLY A 1 186 ? 17.394 9.140 -20.565 1.00 86.75 186 GLY A CA 1
ATOM 1539 C C . GLY A 1 186 ? 18.575 9.111 -21.540 1.00 86.75 186 GLY A C 1
ATOM 1540 O O . GLY A 1 186 ? 18.433 9.547 -22.680 1.00 86.75 186 GLY A O 1
ATOM 1541 N N . ASN A 1 187 ? 19.734 8.599 -21.113 1.00 88.69 187 ASN A N 1
ATOM 1542 C CA . ASN A 1 187 ? 20.958 8.683 -21.915 1.00 88.69 187 ASN A CA 1
ATOM 1543 C C . ASN A 1 187 ? 21.132 7.459 -22.833 1.00 88.69 187 ASN A C 1
ATOM 1545 O O . ASN A 1 187 ? 21.169 7.590 -24.056 1.00 88.69 187 ASN A O 1
ATOM 1549 N N . GLU A 1 188 ? 21.205 6.257 -22.260 1.00 86.19 188 GLU A N 1
ATOM 1550 C CA . GLU A 1 188 ? 21.519 5.018 -22.970 1.00 86.19 188 GLU A CA 1
ATOM 1551 C C . GLU A 1 188 ? 20.386 4.591 -23.910 1.00 86.19 188 GLU A C 1
ATOM 1553 O O . GLU A 1 188 ? 20.654 4.049 -24.981 1.00 86.19 188 GLU A O 1
ATOM 1558 N N . PHE A 1 189 ? 19.120 4.844 -23.566 1.00 86.44 189 PHE A N 1
ATOM 1559 C CA . PHE A 1 189 ? 18.003 4.512 -24.460 1.00 86.44 189 PHE A CA 1
ATOM 1560 C C . PHE A 1 189 ? 17.946 5.421 -25.690 1.00 86.44 189 PHE A C 1
ATOM 1562 O O . PHE A 1 189 ? 17.652 4.950 -26.790 1.00 86.44 189 PHE A O 1
ATOM 1569 N N . GLU A 1 190 ? 18.238 6.713 -25.535 1.00 87.12 190 GLU A N 1
ATOM 1570 C CA . GLU A 1 190 ? 18.301 7.625 -26.676 1.00 87.12 190 GLU A CA 1
ATOM 1571 C C . GLU A 1 190 ? 19.501 7.295 -27.571 1.00 87.12 190 GLU A C 1
ATOM 1573 O O . GLU A 1 190 ? 19.341 7.210 -28.791 1.00 87.12 190 GLU A O 1
ATOM 1578 N N . GLU A 1 191 ? 20.658 6.951 -26.992 1.00 88.19 191 GLU A N 1
ATOM 1579 C CA . GLU A 1 191 ? 21.795 6.424 -27.757 1.00 88.19 191 GLU A CA 1
ATOM 1580 C C . GLU A 1 191 ? 21.421 5.133 -28.514 1.00 88.19 191 GLU A C 1
ATOM 1582 O O . GLU A 1 191 ? 21.700 5.008 -29.712 1.00 88.19 191 GLU A O 1
ATOM 1587 N N . LEU A 1 192 ? 20.710 4.196 -27.870 1.00 88.50 192 LEU A N 1
ATOM 1588 C CA . LEU A 1 192 ? 20.185 2.988 -28.518 1.00 88.50 192 LEU A CA 1
ATOM 1589 C C . LEU A 1 192 ? 19.247 3.328 -29.685 1.00 88.50 192 LEU A C 1
ATOM 1591 O O . LEU A 1 192 ? 19.353 2.714 -30.748 1.00 88.50 192 LEU A O 1
ATOM 1595 N N . LYS A 1 193 ? 18.354 4.314 -29.538 1.00 90.50 193 LYS A N 1
ATOM 1596 C CA . LYS A 1 193 ? 17.434 4.755 -30.604 1.00 90.50 193 LYS A CA 1
ATOM 1597 C C . LYS A 1 193 ? 18.162 5.409 -31.778 1.00 90.50 193 LYS A C 1
ATOM 1599 O O . LYS A 1 193 ? 17.758 5.217 -32.937 1.00 90.50 193 LYS A O 1
ATOM 1604 N N . GLU A 1 194 ? 19.212 6.179 -31.511 1.00 91.12 194 GLU A N 1
ATOM 1605 C CA . GLU A 1 194 ? 20.059 6.772 -32.546 1.00 91.12 194 GLU A CA 1
ATOM 1606 C C . GLU A 1 194 ? 20.834 5.700 -33.311 1.00 91.12 194 GLU A C 1
ATOM 1608 O O . GLU A 1 194 ? 20.793 5.660 -34.544 1.00 91.12 194 GLU A O 1
ATOM 1613 N N . LEU A 1 195 ? 21.499 4.794 -32.591 1.00 90.00 195 LEU A N 1
ATOM 1614 C CA . LEU A 1 195 ? 22.262 3.691 -33.169 1.00 90.00 195 LEU A CA 1
ATOM 1615 C C . LEU A 1 195 ? 21.359 2.727 -33.953 1.00 90.00 195 LEU A C 1
ATOM 1617 O O . LEU A 1 195 ? 21.689 2.373 -35.083 1.00 90.00 195 LEU A O 1
ATOM 1621 N N . ALA A 1 196 ? 20.180 2.383 -33.427 1.00 88.31 196 ALA A N 1
ATOM 1622 C CA . ALA A 1 196 ? 19.161 1.619 -34.149 1.00 88.31 196 ALA A CA 1
ATOM 1623 C C . ALA A 1 196 ? 18.738 2.323 -35.451 1.00 88.31 196 ALA A C 1
ATOM 1625 O O . ALA A 1 196 ? 18.599 1.686 -36.496 1.00 88.31 196 ALA A O 1
ATOM 1626 N N . GLY A 1 197 ? 18.600 3.653 -35.420 1.00 89.56 197 GLY A N 1
ATOM 1627 C CA . GLY A 1 197 ? 18.337 4.459 -36.615 1.00 89.56 197 GLY A CA 1
ATOM 1628 C C . GLY A 1 197 ? 19.446 4.372 -37.658 1.00 89.56 197 GLY A C 1
ATOM 1629 O O . GLY A 1 197 ? 19.158 4.177 -38.836 1.00 89.56 197 GLY A O 1
ATOM 1630 N N . LYS A 1 198 ? 20.712 4.443 -37.230 1.00 90.88 198 LYS A N 1
ATOM 1631 C CA . LYS A 1 198 ? 21.883 4.289 -38.113 1.00 90.88 198 LYS A CA 1
ATOM 1632 C C . LYS A 1 198 ? 21.950 2.902 -38.767 1.00 90.88 198 LYS A C 1
ATOM 1634 O O . LYS A 1 198 ? 22.551 2.761 -39.827 1.00 90.88 198 LYS A O 1
ATOM 1639 N N . LEU A 1 199 ? 21.306 1.894 -38.177 1.00 87.69 199 LEU A N 1
ATOM 1640 C CA . LEU A 1 199 ? 21.188 0.537 -38.728 1.00 87.69 199 LEU A CA 1
ATOM 1641 C C . LEU A 1 199 ? 19.998 0.348 -39.679 1.00 87.69 199 LEU A C 1
ATOM 1643 O O . LEU A 1 199 ? 19.781 -0.766 -40.167 1.00 87.69 199 LEU A O 1
ATOM 1647 N N . GLY A 1 200 ? 19.239 1.414 -39.942 1.00 89.75 200 GLY A N 1
ATOM 1648 C CA . GLY A 1 200 ? 18.073 1.395 -40.820 1.00 89.75 200 GLY A CA 1
ATOM 1649 C C . GLY A 1 200 ? 16.802 0.861 -40.160 1.00 89.75 200 GLY A C 1
ATOM 1650 O O . GLY A 1 200 ? 15.875 0.493 -40.873 1.00 89.75 200 GLY A O 1
ATOM 1651 N N . ILE A 1 201 ? 16.738 0.793 -38.824 1.00 87.25 201 ILE A N 1
ATOM 1652 C CA . ILE A 1 201 ? 15.501 0.423 -38.123 1.00 87.25 201 ILE A CA 1
ATOM 1653 C C . ILE A 1 201 ? 14.535 1.612 -38.159 1.00 87.25 201 ILE A C 1
ATOM 1655 O O . ILE A 1 201 ? 14.871 2.715 -37.708 1.00 87.25 201 ILE A O 1
ATOM 1659 N N . GLU A 1 202 ? 13.332 1.378 -38.685 1.00 86.62 202 GLU A N 1
ATOM 1660 C CA . GLU A 1 202 ? 12.279 2.388 -38.797 1.00 86.62 202 GLU A CA 1
ATOM 1661 C C . GLU A 1 202 ? 11.870 2.935 -37.429 1.00 86.62 202 GLU A C 1
ATOM 1663 O O . GLU A 1 202 ? 11.731 2.193 -36.457 1.00 86.62 202 GLU A O 1
ATOM 1668 N N . SER A 1 203 ? 11.638 4.249 -37.354 1.00 84.94 203 SER A N 1
ATOM 1669 C CA . SER A 1 203 ? 11.287 4.946 -36.110 1.00 84.94 203 SER A CA 1
ATOM 1670 C C . SER A 1 203 ? 10.081 4.345 -35.386 1.00 84.94 203 SER A C 1
ATOM 1672 O O . SER A 1 203 ? 10.092 4.303 -34.158 1.00 84.94 203 SER A O 1
ATOM 1674 N N . SER A 1 204 ? 9.092 3.852 -36.135 1.00 85.06 204 SER A N 1
ATOM 1675 C CA . SER A 1 204 ? 7.863 3.216 -35.643 1.00 85.06 204 SER A CA 1
ATOM 1676 C C . SER A 1 204 ? 8.112 1.949 -34.822 1.00 85.06 204 SER A C 1
ATOM 1678 O O . SER A 1 204 ? 7.342 1.666 -33.912 1.00 85.06 204 SER A O 1
ATOM 1680 N N . VAL A 1 205 ? 9.188 1.205 -35.103 1.00 85.25 205 VAL A N 1
ATOM 1681 C CA . VAL A 1 205 ? 9.468 -0.100 -34.475 1.00 85.25 205 VAL A CA 1
ATOM 1682 C C . VAL A 1 205 ? 10.716 -0.103 -33.594 1.00 85.25 205 VAL A C 1
ATOM 1684 O O . VAL A 1 205 ? 11.006 -1.114 -32.959 1.00 85.25 205 VAL A O 1
ATOM 1687 N N . LYS A 1 206 ? 11.459 1.011 -33.501 1.00 85.81 206 LYS A N 1
ATOM 1688 C CA . LYS A 1 206 ? 12.689 1.107 -32.687 1.00 85.81 206 LYS A CA 1
ATOM 1689 C C . LYS A 1 206 ? 12.471 0.723 -31.228 1.00 85.81 206 LYS A C 1
ATOM 1691 O O . LYS A 1 206 ? 13.248 -0.055 -30.688 1.00 85.81 206 LYS A O 1
ATOM 1696 N N . VAL A 1 207 ? 11.432 1.271 -30.597 1.00 85.00 207 VAL A N 1
ATOM 1697 C CA . VAL A 1 207 ? 11.137 1.019 -29.176 1.00 85.00 207 VAL A CA 1
ATOM 1698 C C . VAL A 1 207 ? 10.814 -0.458 -28.958 1.00 85.00 207 VAL A C 1
ATOM 1700 O O . VAL A 1 207 ? 11.376 -1.077 -28.058 1.00 85.00 207 VAL A O 1
ATOM 1703 N N . SER A 1 208 ? 9.993 -1.047 -29.829 1.00 83.19 208 SER A N 1
ATOM 1704 C CA . SER A 1 208 ? 9.640 -2.467 -29.769 1.00 83.19 208 SER A CA 1
ATOM 1705 C C . SER A 1 208 ? 10.847 -3.373 -30.030 1.00 83.19 208 SER A C 1
ATOM 1707 O O . SER A 1 208 ? 11.023 -4.359 -29.323 1.00 83.19 208 SER A O 1
ATOM 1709 N N . ALA A 1 209 ? 11.723 -3.023 -30.979 1.00 83.81 209 ALA A N 1
ATOM 1710 C CA . ALA A 1 209 ? 12.950 -3.767 -31.269 1.00 83.81 209 ALA A CA 1
ATOM 1711 C C . ALA A 1 209 ? 13.960 -3.713 -30.110 1.00 83.81 209 ALA A C 1
ATOM 1713 O O . ALA A 1 209 ? 14.571 -4.729 -29.783 1.00 83.81 209 ALA A O 1
ATOM 1714 N N . ILE A 1 210 ? 14.115 -2.553 -29.458 1.00 85.81 210 ILE A N 1
ATOM 1715 C CA . ILE A 1 210 ? 14.950 -2.418 -28.255 1.00 85.81 210 ILE A CA 1
ATOM 1716 C C . ILE A 1 210 ? 14.341 -3.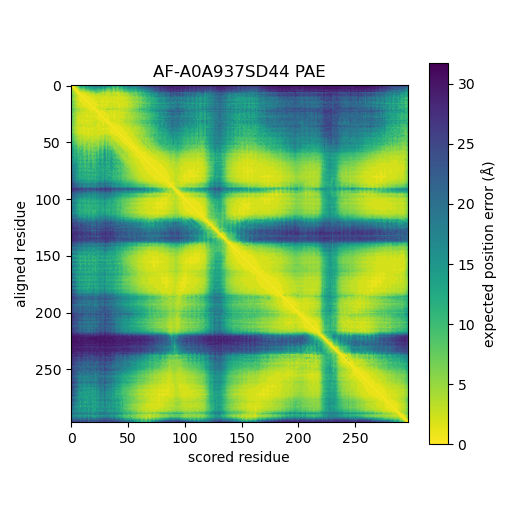217 -27.097 1.00 85.81 210 ILE A C 1
ATOM 1718 O O . ILE A 1 210 ? 15.058 -3.956 -26.432 1.00 85.81 210 ILE A O 1
ATOM 1722 N N . GLY A 1 211 ? 13.024 -3.128 -26.890 1.00 83.56 211 GLY A N 1
ATOM 1723 C CA . GLY A 1 211 ? 12.322 -3.928 -25.885 1.00 83.56 211 GLY A CA 1
ATOM 1724 C C . GLY A 1 211 ? 12.486 -5.432 -26.114 1.00 83.56 211 GLY A C 1
ATOM 1725 O O . GLY A 1 211 ? 12.777 -6.161 -25.173 1.00 83.56 211 GLY A O 1
ATOM 1726 N N . ALA A 1 212 ? 12.400 -5.890 -27.366 1.00 81.12 212 ALA A N 1
ATOM 1727 C CA . ALA A 1 212 ? 12.667 -7.280 -27.723 1.00 81.12 212 ALA A CA 1
ATOM 1728 C C . ALA A 1 212 ? 14.129 -7.677 -27.462 1.00 81.12 212 ALA A C 1
ATOM 1730 O O . ALA A 1 212 ? 14.375 -8.763 -26.951 1.00 81.12 212 ALA A O 1
ATOM 1731 N N . ALA A 1 213 ? 15.101 -6.804 -27.751 1.00 84.69 213 ALA A N 1
ATOM 1732 C CA . ALA A 1 213 ? 16.509 -7.062 -27.440 1.00 84.69 213 ALA A CA 1
ATOM 1733 C C . ALA A 1 213 ? 16.760 -7.190 -25.928 1.00 84.69 213 ALA A C 1
ATOM 1735 O O . ALA A 1 213 ? 17.483 -8.089 -25.507 1.00 84.69 213 ALA A O 1
ATOM 1736 N N . LEU A 1 214 ? 16.150 -6.320 -25.115 1.00 83.88 214 LEU A N 1
ATOM 1737 C CA . LEU A 1 214 ? 16.215 -6.401 -23.652 1.00 83.88 214 LEU A CA 1
ATOM 1738 C C . LEU A 1 214 ? 15.577 -7.697 -23.146 1.00 83.88 214 LEU A C 1
ATOM 1740 O O . LEU A 1 214 ? 16.192 -8.400 -22.350 1.00 83.88 214 LEU A O 1
ATOM 1744 N N . LYS A 1 215 ? 14.393 -8.049 -23.666 1.00 80.12 215 LYS A N 1
ATOM 1745 C CA . LYS A 1 215 ? 13.704 -9.298 -23.330 1.00 80.12 215 LYS A CA 1
ATOM 1746 C C . LYS A 1 215 ? 14.573 -10.523 -23.633 1.00 80.12 215 LYS A C 1
ATOM 1748 O O . LYS A 1 215 ? 14.763 -11.350 -22.756 1.00 80.12 215 LYS A O 1
ATOM 1753 N N . LEU A 1 216 ? 15.182 -10.590 -24.819 1.00 80.56 216 LEU A N 1
ATOM 1754 C CA . LEU A 1 216 ? 16.072 -11.694 -25.201 1.00 80.56 216 LEU A CA 1
ATOM 1755 C C . LEU A 1 216 ? 17.282 -11.850 -24.268 1.00 80.56 216 LEU A C 1
ATOM 1757 O O . LEU A 1 216 ? 17.751 -12.965 -24.075 1.00 80.56 216 LEU A O 1
ATOM 1761 N N . ILE A 1 217 ? 17.817 -10.756 -23.716 1.00 79.44 217 ILE A N 1
ATOM 1762 C CA . ILE A 1 217 ? 18.934 -10.828 -22.759 1.00 79.44 217 ILE A CA 1
ATOM 1763 C C . ILE A 1 217 ? 18.457 -11.370 -21.405 1.00 79.44 217 ILE A C 1
ATOM 1765 O O . ILE A 1 217 ? 19.180 -12.128 -20.763 1.00 79.44 217 ILE A O 1
ATOM 1769 N N . LEU A 1 218 ? 17.250 -11.000 -20.976 1.00 75.44 218 LEU A N 1
ATOM 1770 C CA . LEU A 1 218 ? 16.667 -11.470 -19.718 1.00 75.44 218 LEU A CA 1
ATOM 1771 C C . LEU A 1 218 ? 16.247 -12.939 -19.808 1.00 75.44 218 LEU A C 1
ATOM 1773 O O . LEU A 1 218 ? 16.573 -13.710 -18.910 1.00 75.44 218 LEU A O 1
ATOM 1777 N N . ASP A 1 219 ? 15.621 -13.339 -20.918 1.00 73.06 219 ASP A N 1
ATOM 1778 C CA . ASP A 1 219 ? 15.178 -14.718 -21.160 1.00 73.06 219 ASP A CA 1
ATOM 1779 C C . ASP A 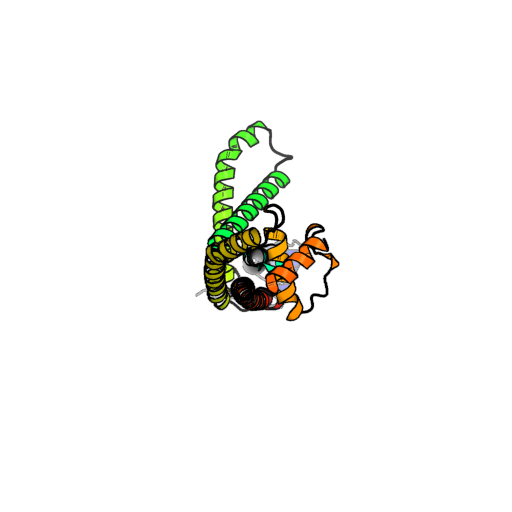1 219 ? 16.363 -15.705 -21.257 1.00 73.06 219 ASP A C 1
ATOM 1781 O O . ASP A 1 219 ? 16.236 -16.872 -20.890 1.00 73.06 219 ASP A O 1
ATOM 1785 N N . GLU A 1 220 ? 17.547 -15.253 -21.697 1.00 69.25 220 GLU A N 1
ATOM 1786 C CA . GLU A 1 220 ? 18.781 -16.060 -21.665 1.00 69.25 220 GLU A CA 1
ATOM 1787 C C . GLU A 1 220 ? 19.302 -16.326 -20.241 1.00 69.25 220 GLU A C 1
ATOM 1789 O O . GLU A 1 220 ? 20.046 -17.286 -20.033 1.00 69.25 220 GLU A O 1
ATOM 1794 N N . GLY A 1 221 ? 18.922 -15.494 -19.264 1.00 50.41 221 GLY A N 1
ATOM 1795 C CA . GLY A 1 221 ? 19.261 -15.656 -17.846 1.00 50.41 221 GLY A CA 1
ATOM 1796 C C . GLY A 1 221 ? 18.151 -16.288 -16.997 1.00 50.41 221 GLY A C 1
ATOM 1797 O O . GLY A 1 221 ? 18.455 -16.909 -15.980 1.00 50.41 221 GLY A O 1
ATOM 1798 N N . TYR A 1 222 ? 16.892 -16.155 -17.418 1.00 44.59 222 TYR A N 1
ATOM 1799 C CA . TYR A 1 222 ? 15.687 -16.671 -16.766 1.00 44.59 222 TYR A CA 1
ATOM 1800 C C . TYR A 1 222 ? 14.682 -17.095 -17.849 1.00 44.59 222 TYR A C 1
ATOM 1802 O O . TYR A 1 222 ? 14.019 -16.226 -18.410 1.00 44.59 222 TYR A O 1
ATOM 1810 N N . PRO A 1 223 ? 14.529 -18.391 -18.173 1.00 43.56 223 PRO A N 1
ATOM 1811 C CA . PRO A 1 223 ? 13.527 -18.810 -19.148 1.00 43.56 223 PRO A CA 1
ATOM 1812 C C . PRO A 1 223 ? 12.131 -18.488 -18.600 1.00 43.56 223 PRO A C 1
ATOM 1814 O O . PRO A 1 223 ? 11.666 -19.134 -17.661 1.00 43.56 223 PRO A O 1
ATOM 1817 N N . SER A 1 224 ? 11.475 -17.465 -19.149 1.00 47.22 224 SER A N 1
ATOM 1818 C CA . SER A 1 224 ? 10.103 -17.127 -18.779 1.00 47.22 224 SER A CA 1
ATOM 1819 C C . SER A 1 224 ? 9.135 -18.141 -19.406 1.00 47.22 224 SER A C 1
ATOM 1821 O O . SER A 1 224 ? 9.115 -18.337 -20.618 1.00 47.22 224 SER A O 1
ATOM 1823 N N . GLU A 1 225 ? 8.323 -18.814 -18.582 1.00 46.00 225 GLU A N 1
ATOM 1824 C CA . GLU A 1 225 ? 7.299 -19.779 -19.035 1.00 46.00 225 GLU A CA 1
ATOM 1825 C C . GLU A 1 225 ? 6.076 -19.098 -19.694 1.00 46.00 225 GLU A C 1
ATOM 1827 O O . GLU A 1 225 ? 5.149 -19.767 -20.146 1.00 46.00 225 GLU A O 1
ATOM 1832 N N . GLU A 1 226 ? 6.063 -17.765 -19.800 1.00 46.91 226 GLU A N 1
ATOM 1833 C CA . GLU A 1 226 ? 4.907 -16.979 -2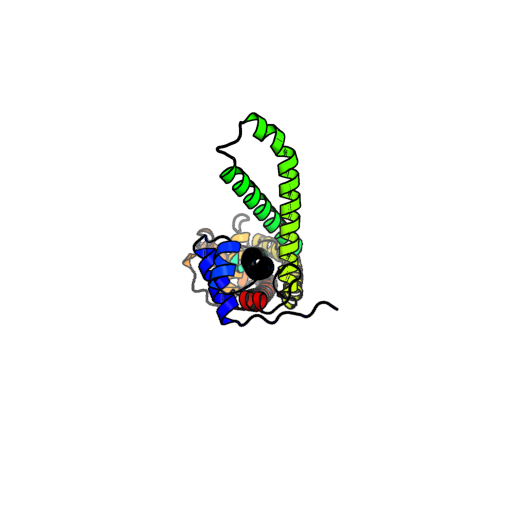0.239 1.00 46.91 226 GLU A CA 1
ATOM 1834 C C . GLU A 1 226 ? 5.124 -16.301 -21.608 1.00 46.91 226 GLU A C 1
ATOM 1836 O O . GLU A 1 226 ? 5.200 -15.076 -21.741 1.00 46.91 226 GLU A O 1
ATOM 1841 N N . GLU A 1 227 ? 5.150 -17.090 -22.686 1.00 50.75 227 GLU A N 1
ATOM 1842 C CA . GLU A 1 227 ? 5.019 -16.552 -24.054 1.00 50.75 227 GLU A CA 1
ATOM 1843 C C . GLU A 1 227 ? 3.599 -16.003 -24.341 1.00 50.75 227 GLU A C 1
ATOM 1845 O O . GLU A 1 227 ? 3.410 -15.182 -25.246 1.00 50.75 227 GLU A O 1
ATOM 1850 N N . GLU A 1 228 ? 2.588 -16.393 -23.552 1.00 40.47 228 GLU A N 1
ATOM 1851 C CA . GLU A 1 228 ? 1.179 -16.061 -23.809 1.00 40.47 228 GLU A CA 1
ATOM 1852 C C . GLU A 1 228 ? 0.774 -14.618 -23.463 1.00 40.47 228 GLU A C 1
ATOM 1854 O O . GLU A 1 228 ? -0.193 -14.124 -24.050 1.00 40.47 228 GLU A O 1
ATOM 1859 N N . PHE A 1 229 ? 1.527 -13.895 -22.624 1.00 40.81 229 PHE A N 1
ATOM 1860 C CA . PHE A 1 229 ? 1.175 -12.532 -22.184 1.00 40.81 229 PHE A CA 1
ATOM 1861 C C . PHE A 1 229 ? 1.933 -11.403 -22.895 1.00 40.81 229 PHE A C 1
ATOM 1863 O O . PHE A 1 229 ? 1.660 -10.225 -22.667 1.00 40.81 229 PHE A O 1
ATOM 1870 N N . SER A 1 230 ? 2.842 -11.723 -23.823 1.00 44.12 230 SER A N 1
ATOM 1871 C CA . SER A 1 230 ? 3.511 -10.683 -24.618 1.00 44.12 230 SER A CA 1
ATOM 1872 C C . SER A 1 230 ? 2.523 -10.034 -25.605 1.00 44.12 230 SER A C 1
ATOM 1874 O O . SER A 1 230 ? 1.838 -10.769 -26.330 1.00 44.12 230 SER A O 1
ATOM 1876 N N . PRO A 1 231 ? 2.437 -8.690 -25.691 1.00 51.25 231 PRO A N 1
ATOM 1877 C CA . PRO A 1 231 ? 1.566 -8.013 -26.650 1.00 51.25 231 PRO A CA 1
ATOM 1878 C C . PRO A 1 231 ? 1.855 -8.476 -28.084 1.00 51.25 231 PRO A C 1
ATOM 1880 O O . PRO A 1 231 ? 3.003 -8.770 -28.421 1.00 51.25 231 PRO A O 1
ATOM 1883 N N . ALA A 1 232 ? 0.831 -8.532 -28.942 1.00 52.84 232 ALA A N 1
ATOM 1884 C CA . ALA A 1 232 ? 0.950 -9.056 -30.312 1.00 52.84 232 ALA A CA 1
ATOM 1885 C C . ALA A 1 232 ? 2.068 -8.377 -31.134 1.00 52.84 232 ALA A C 1
ATOM 1887 O O . ALA A 1 232 ? 2.699 -9.012 -31.976 1.00 52.84 232 ALA A O 1
ATOM 1888 N N . GLU A 1 233 ? 2.363 -7.111 -30.834 1.00 49.22 233 GLU A N 1
ATOM 1889 C CA . GLU A 1 233 ? 3.418 -6.303 -31.458 1.00 49.22 233 GLU A CA 1
ATOM 1890 C C . GLU A 1 233 ? 4.837 -6.846 -31.205 1.00 49.22 233 GLU A C 1
ATOM 1892 O O . GLU A 1 233 ? 5.703 -6.734 -32.073 1.00 49.22 233 GLU A O 1
ATOM 1897 N N . TYR A 1 234 ? 5.069 -7.504 -30.063 1.00 48.69 234 TYR A N 1
ATOM 1898 C CA . TYR A 1 234 ? 6.351 -8.129 -29.711 1.00 48.69 234 TYR A CA 1
ATOM 1899 C C . TYR A 1 234 ? 6.503 -9.553 -30.264 1.00 48.69 234 TYR A C 1
ATOM 1901 O O . TYR A 1 234 ? 7.613 -10.077 -30.292 1.00 48.69 234 TYR A O 1
ATOM 1909 N N . ARG A 1 235 ? 5.414 -10.168 -30.750 1.00 53.47 235 ARG A N 1
ATOM 1910 C CA . ARG A 1 235 ? 5.425 -11.508 -31.375 1.00 53.47 235 ARG A CA 1
ATOM 1911 C C . ARG A 1 235 ? 5.752 -11.475 -32.867 1.00 53.47 235 ARG A C 1
ATOM 1913 O O . ARG A 1 235 ? 5.800 -12.516 -33.517 1.00 53.47 235 ARG A O 1
ATOM 1920 N N . SER A 1 236 ? 5.952 -10.289 -33.442 1.00 61.84 236 SER A N 1
ATOM 1921 C CA . SER A 1 236 ? 6.369 -10.177 -34.835 1.00 61.84 236 SER A CA 1
ATOM 1922 C C . SER A 1 236 ? 7.791 -10.718 -34.997 1.00 61.84 236 SER A C 1
ATOM 1924 O O . SER A 1 236 ? 8.736 -10.172 -34.427 1.00 61.84 236 SER A O 1
ATOM 1926 N N . ASN A 1 237 ? 7.959 -11.740 -35.843 1.00 69.06 237 ASN A N 1
ATOM 1927 C CA . ASN A 1 237 ? 9.269 -12.297 -36.214 1.00 69.06 237 ASN A CA 1
ATOM 1928 C C . ASN A 1 237 ? 10.256 -11.216 -36.694 1.00 69.06 237 ASN A C 1
ATOM 1930 O O . ASN A 1 237 ? 11.468 -11.362 -36.539 1.00 69.06 237 ASN A O 1
ATOM 1934 N N . LEU A 1 238 ? 9.743 -10.110 -37.246 1.00 69.56 238 LEU A N 1
ATOM 1935 C CA . LEU A 1 238 ? 10.544 -8.959 -37.653 1.00 69.56 238 LEU A CA 1
ATOM 1936 C C . LEU A 1 238 ? 11.146 -8.222 -36.446 1.00 69.56 238 LEU A C 1
ATOM 1938 O O . LEU A 1 238 ? 12.328 -7.891 -36.462 1.00 69.56 238 LEU A O 1
ATOM 1942 N N . VAL A 1 239 ? 10.353 -7.988 -35.399 1.00 69.88 239 VAL A N 1
ATOM 1943 C CA . VAL A 1 239 ? 10.774 -7.270 -34.184 1.00 69.88 239 VAL A CA 1
ATOM 1944 C C . VAL A 1 239 ? 11.764 -8.115 -33.382 1.00 69.88 239 VAL A C 1
ATOM 1946 O O . VAL A 1 239 ? 12.798 -7.600 -32.958 1.00 69.88 239 VAL A O 1
ATOM 1949 N N . VAL A 1 240 ? 11.512 -9.421 -33.262 1.00 73.69 240 VAL A N 1
ATOM 1950 C CA . VAL A 1 240 ? 12.438 -10.372 -32.621 1.00 73.69 240 VAL A CA 1
ATOM 1951 C C . VAL A 1 240 ? 13.760 -10.458 -33.394 1.00 73.69 240 VAL A C 1
ATOM 1953 O O . VAL A 1 240 ? 14.832 -10.351 -32.800 1.00 73.69 240 VAL A O 1
ATOM 1956 N N . GLY A 1 241 ? 13.706 -10.558 -34.728 1.00 77.62 241 GLY A N 1
ATOM 1957 C CA . GLY A 1 241 ? 14.904 -10.573 -35.572 1.00 77.62 241 GLY A CA 1
ATOM 1958 C C . GLY A 1 241 ? 15.707 -9.268 -35.517 1.00 77.62 241 GLY A C 1
ATOM 1959 O O . GLY A 1 241 ? 16.940 -9.290 -35.529 1.00 77.62 241 GLY A O 1
ATOM 1960 N N . MET A 1 242 ? 15.033 -8.118 -35.406 1.00 80.06 242 MET A N 1
ATOM 1961 C CA . MET A 1 242 ? 15.691 -6.830 -35.163 1.00 80.06 242 MET A CA 1
ATOM 1962 C C . MET A 1 242 ? 16.328 -6.773 -33.770 1.00 80.06 242 MET A C 1
ATOM 1964 O O . MET A 1 242 ? 17.440 -6.262 -33.649 1.00 80.06 242 MET A O 1
ATOM 1968 N N . GLY A 1 243 ? 15.676 -7.333 -32.748 1.00 78.62 243 GLY A N 1
ATOM 1969 C CA . GLY A 1 243 ? 16.217 -7.436 -31.393 1.00 78.62 243 GLY A CA 1
ATOM 1970 C C . GLY A 1 243 ? 17.520 -8.241 -31.332 1.00 78.62 243 GLY A C 1
ATOM 1971 O O . GLY A 1 243 ? 18.525 -7.753 -30.814 1.00 78.62 243 GLY A O 1
ATOM 1972 N N . ASP A 1 244 ? 17.554 -9.423 -31.953 1.00 82.62 244 ASP A N 1
ATOM 1973 C CA . ASP A 1 244 ? 18.772 -10.243 -32.048 1.00 82.62 244 ASP A CA 1
ATOM 1974 C C . ASP A 1 244 ? 19.887 -9.514 -32.824 1.00 82.62 244 ASP A C 1
ATOM 1976 O O . ASP A 1 244 ? 21.052 -9.490 -32.417 1.00 82.62 244 ASP A O 1
ATOM 1980 N N . ARG A 1 245 ? 19.533 -8.804 -33.904 1.00 83.12 245 ARG A N 1
ATOM 1981 C CA . ARG A 1 245 ? 20.497 -7.986 -34.654 1.00 83.12 245 ARG A CA 1
ATOM 1982 C C . ARG A 1 245 ? 21.099 -6.862 -33.804 1.00 83.12 245 ARG A C 1
ATOM 1984 O O . ARG A 1 245 ? 22.301 -6.623 -33.913 1.00 83.12 245 ARG A O 1
ATOM 1991 N N . LEU A 1 246 ? 20.300 -6.189 -32.971 1.00 84.06 246 LEU A N 1
ATOM 1992 C CA . LEU A 1 246 ? 20.784 -5.151 -32.054 1.00 84.06 246 LEU A CA 1
ATOM 1993 C C . LEU A 1 246 ? 21.758 -5.732 -31.019 1.00 84.06 246 LEU A C 1
ATOM 1995 O O . LEU A 1 246 ? 22.808 -5.141 -30.770 1.00 84.06 246 LEU A O 1
ATOM 1999 N N . ARG A 1 247 ? 21.456 -6.916 -30.473 1.00 83.00 247 ARG A N 1
ATOM 2000 C CA . ARG A 1 247 ? 22.285 -7.591 -29.463 1.00 83.00 247 ARG A CA 1
ATOM 2001 C C . ARG A 1 247 ? 23.674 -7.980 -29.970 1.00 83.00 247 ARG A C 1
ATOM 2003 O O . ARG A 1 247 ? 24.630 -7.971 -29.203 1.00 83.00 247 ARG A O 1
ATOM 2010 N N . ARG A 1 248 ? 23.805 -8.316 -31.255 1.00 85.62 248 ARG A N 1
ATOM 2011 C CA . ARG A 1 248 ? 25.078 -8.757 -31.859 1.00 85.62 248 ARG A CA 1
ATOM 2012 C C . ARG A 1 248 ? 26.077 -7.623 -32.108 1.00 85.62 248 ARG A C 1
ATOM 2014 O O . ARG A 1 248 ? 27.221 -7.891 -32.470 1.00 85.62 248 ARG A O 1
ATOM 2021 N N . ILE A 1 249 ? 25.663 -6.365 -31.958 1.00 87.81 249 ILE A N 1
ATOM 2022 C CA . ILE A 1 249 ? 26.519 -5.202 -32.205 1.00 87.81 249 ILE A CA 1
ATOM 2023 C C . ILE A 1 249 ? 27.141 -4.752 -30.875 1.00 87.81 249 ILE A C 1
ATOM 2025 O O . ILE A 1 249 ? 26.397 -4.320 -29.997 1.00 87.81 249 ILE A O 1
ATOM 2029 N N . PRO A 1 250 ? 28.481 -4.766 -30.718 1.00 87.31 250 PRO A N 1
ATOM 2030 C CA . PRO A 1 250 ? 29.126 -4.577 -29.412 1.00 87.31 250 PRO A CA 1
ATOM 2031 C C . PRO A 1 250 ? 28.742 -3.287 -28.675 1.00 87.31 250 PRO A C 1
ATOM 2033 O O . PRO A 1 250 ? 28.551 -3.293 -27.461 1.00 87.31 250 PRO A O 1
ATOM 2036 N N . LEU A 1 251 ? 28.607 -2.173 -29.404 1.00 85.44 251 LEU A N 1
ATOM 2037 C CA . LEU A 1 251 ? 28.243 -0.884 -28.809 1.00 85.44 251 LEU A CA 1
ATOM 2038 C C . LEU A 1 251 ? 26.800 -0.886 -28.281 1.00 85.44 251 LEU A C 1
ATOM 2040 O O . LEU A 1 251 ? 26.558 -0.465 -27.156 1.00 85.44 251 LEU A O 1
ATOM 2044 N N . LEU A 1 252 ? 25.861 -1.425 -29.062 1.00 86.00 252 LEU A N 1
ATOM 2045 C CA . LEU A 1 252 ? 24.460 -1.570 -28.659 1.00 86.00 252 LEU A CA 1
ATOM 2046 C C . LEU A 1 252 ? 24.313 -2.565 -27.507 1.00 86.00 252 LEU A C 1
ATOM 2048 O O . LEU A 1 252 ? 23.586 -2.300 -26.556 1.00 86.00 252 LEU A O 1
ATOM 2052 N N . GLN A 1 253 ? 25.052 -3.674 -27.558 1.00 86.88 253 GLN A N 1
ATOM 2053 C CA . GLN A 1 253 ? 25.090 -4.670 -26.494 1.00 86.88 253 GLN A CA 1
ATOM 2054 C C . GLN A 1 253 ? 25.539 -4.057 -25.165 1.00 86.88 253 GLN A C 1
ATOM 2056 O O . GLN A 1 253 ? 24.956 -4.352 -24.126 1.00 86.88 253 GLN A O 1
ATOM 2061 N N . ARG A 1 254 ? 26.532 -3.158 -25.183 1.00 88.56 254 ARG A N 1
ATOM 2062 C CA . ARG A 1 254 ? 26.961 -2.432 -23.981 1.00 88.56 254 ARG A CA 1
ATOM 2063 C C . ARG A 1 254 ? 25.820 -1.607 -23.378 1.00 88.56 254 ARG A C 1
ATOM 2065 O O . ARG A 1 254 ? 25.599 -1.706 -22.175 1.00 88.56 254 ARG A O 1
ATOM 2072 N N . CYS A 1 255 ? 25.101 -0.824 -24.183 1.00 87.62 255 CYS A N 1
ATOM 2073 C CA . CYS A 1 255 ? 23.982 -0.007 -23.701 1.00 87.62 255 CYS A CA 1
ATOM 2074 C C . CYS A 1 255 ? 22.822 -0.880 -23.189 1.00 87.62 255 CYS A C 1
ATOM 2076 O O . CYS A 1 255 ? 22.275 -0.610 -22.121 1.00 87.62 255 CYS A O 1
ATOM 2078 N N . LEU A 1 256 ? 22.501 -1.972 -23.894 1.00 87.94 256 LEU A N 1
ATOM 2079 C CA . LEU A 1 256 ? 21.504 -2.953 -23.453 1.00 87.94 256 LEU A CA 1
ATOM 2080 C C . LEU A 1 256 ? 21.889 -3.583 -22.105 1.00 87.94 256 LEU A C 1
ATOM 2082 O O . LEU A 1 256 ? 21.065 -3.623 -21.199 1.00 87.94 256 LEU A O 1
ATOM 2086 N N . ASN A 1 257 ? 23.148 -3.994 -21.928 1.00 88.75 257 ASN A N 1
ATOM 2087 C CA . ASN A 1 257 ? 23.631 -4.578 -20.673 1.00 88.75 257 ASN A CA 1
ATOM 2088 C C . ASN A 1 257 ? 23.563 -3.589 -19.496 1.00 88.75 257 ASN A C 1
ATOM 2090 O O . ASN A 1 257 ? 23.264 -3.991 -18.374 1.00 88.75 257 ASN A O 1
ATOM 2094 N N . ILE A 1 258 ? 23.820 -2.296 -19.732 1.00 89.31 258 ILE A N 1
ATOM 2095 C CA . ILE A 1 258 ? 23.676 -1.258 -18.699 1.00 89.31 258 ILE A CA 1
ATOM 2096 C C . ILE A 1 258 ? 22.214 -1.158 -18.245 1.00 89.31 258 ILE A C 1
ATOM 2098 O O . ILE A 1 258 ? 21.954 -1.148 -17.039 1.00 89.31 258 ILE A O 1
ATOM 2102 N N . LEU A 1 259 ? 21.263 -1.142 -19.184 1.00 87.75 259 LEU A N 1
ATOM 2103 C CA . LEU A 1 259 ? 19.832 -1.113 -18.866 1.00 87.75 259 LEU A CA 1
ATOM 2104 C C . LEU A 1 259 ? 19.385 -2.383 -18.132 1.00 87.75 259 LEU A C 1
ATOM 2106 O O . LEU A 1 259 ? 18.728 -2.278 -17.099 1.00 87.75 259 LEU A O 1
ATOM 2110 N N . VAL A 1 260 ? 19.816 -3.559 -18.595 1.00 88.25 260 VAL A N 1
ATOM 2111 C CA . VAL A 1 260 ? 19.536 -4.844 -17.933 1.00 88.25 260 VAL A CA 1
ATOM 2112 C C . VAL A 1 260 ? 20.076 -4.855 -16.504 1.00 88.25 260 VAL A C 1
ATOM 2114 O O . VAL A 1 260 ? 19.361 -5.245 -15.589 1.00 88.25 260 VAL A O 1
ATOM 2117 N N . SER A 1 261 ? 21.291 -4.346 -16.270 1.00 89.94 261 SER A N 1
ATOM 2118 C CA . SER A 1 261 ? 21.848 -4.284 -14.911 1.00 89.94 261 SER A CA 1
ATOM 2119 C C . SER A 1 261 ? 20.999 -3.433 -13.959 1.00 89.94 261 SER A C 1
ATOM 2121 O O . SER A 1 261 ? 20.862 -3.775 -12.788 1.00 89.94 261 SER A O 1
ATOM 2123 N N . SER A 1 262 ? 20.392 -2.351 -14.460 1.00 90.06 262 SER A N 1
ATOM 2124 C CA . SER A 1 262 ? 19.449 -1.543 -13.683 1.00 90.06 262 SER A CA 1
ATOM 2125 C C . SER A 1 262 ? 18.126 -2.254 -13.439 1.00 90.06 262 SER A C 1
ATOM 2127 O O . SER A 1 262 ? 17.545 -2.084 -12.372 1.00 90.06 262 SER A O 1
ATOM 2129 N N . TRP A 1 263 ? 17.640 -3.033 -14.405 1.00 89.62 263 TRP A N 1
ATOM 2130 C CA . TRP A 1 263 ? 16.426 -3.826 -14.224 1.00 89.62 263 TRP A CA 1
ATOM 2131 C C . TRP A 1 263 ? 16.612 -4.891 -13.149 1.00 89.62 263 TRP A C 1
ATOM 2133 O O . TRP A 1 263 ? 15.802 -4.948 -12.233 1.00 89.62 263 TRP A O 1
ATOM 2143 N N . CYS A 1 264 ? 17.715 -5.638 -13.181 1.00 89.00 264 CYS A N 1
ATOM 2144 C CA . CYS A 1 264 ? 18.022 -6.632 -12.152 1.00 89.00 264 CYS A CA 1
ATOM 2145 C C . CYS A 1 264 ? 18.127 -6.015 -10.747 1.00 89.00 264 CYS A C 1
ATOM 2147 O O . CYS A 1 264 ? 17.648 -6.596 -9.778 1.00 89.00 264 CYS A O 1
ATOM 2149 N N . GLU A 1 265 ? 18.714 -4.820 -10.620 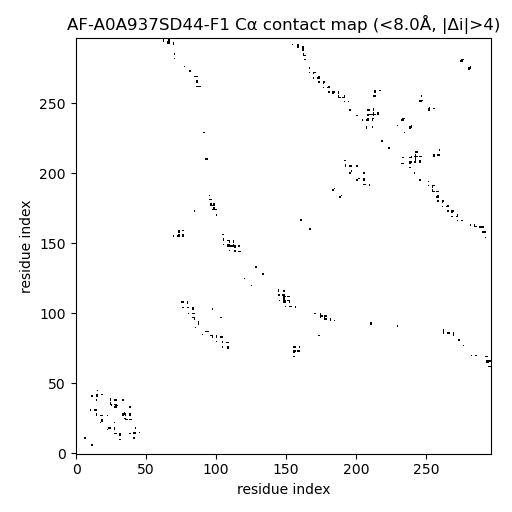1.00 93.12 265 GLU A N 1
ATOM 2150 C CA . GLU A 1 265 ? 18.773 -4.093 -9.343 1.00 93.12 265 GLU A CA 1
ATOM 2151 C C . GLU A 1 265 ? 17.370 -3.732 -8.810 1.00 93.12 265 GLU A C 1
ATOM 2153 O O . GLU A 1 265 ? 17.096 -3.855 -7.611 1.00 93.12 265 GLU A O 1
ATOM 2158 N N . LEU A 1 266 ? 16.469 -3.306 -9.700 1.00 94.06 266 LEU A N 1
ATOM 2159 C CA . LEU A 1 266 ? 15.076 -3.008 -9.365 1.00 94.06 266 LEU A CA 1
ATOM 2160 C C . LEU A 1 266 ? 14.296 -4.268 -8.978 1.00 94.06 266 LEU A C 1
ATOM 2162 O O . LEU A 1 266 ? 13.567 -4.228 -7.991 1.00 94.06 266 LEU A O 1
ATOM 2166 N N . GLU A 1 267 ? 14.463 -5.366 -9.717 1.00 92.12 267 GLU A N 1
ATOM 2167 C CA . GLU A 1 267 ? 13.822 -6.657 -9.435 1.00 92.12 267 GLU A CA 1
ATOM 2168 C C . GLU A 1 267 ? 14.250 -7.208 -8.080 1.00 92.12 267 GLU A C 1
ATOM 2170 O O . GLU A 1 267 ? 13.400 -7.505 -7.247 1.00 92.12 267 GLU A O 1
ATOM 2175 N N . GLN A 1 268 ? 15.554 -7.231 -7.802 1.00 93.75 268 GLN A N 1
ATOM 2176 C CA . GLN A 1 268 ? 16.065 -7.693 -6.515 1.00 93.75 268 GLN A CA 1
ATOM 2177 C C . GLN A 1 268 ? 15.491 -6.866 -5.356 1.00 93.75 268 GLN A C 1
ATOM 2179 O O . GLN A 1 268 ? 15.053 -7.409 -4.342 1.00 93.75 268 GLN A O 1
ATOM 2184 N N . THR A 1 269 ? 15.464 -5.539 -5.499 1.00 95.62 269 THR A N 1
ATOM 2185 C CA . THR A 1 269 ? 14.919 -4.665 -4.451 1.00 95.62 269 THR A CA 1
ATOM 2186 C C . THR A 1 269 ? 13.404 -4.845 -4.306 1.00 95.62 269 THR A C 1
ATOM 2188 O O . THR A 1 269 ? 12.881 -4.800 -3.191 1.00 95.62 269 THR A O 1
ATOM 2191 N N . PHE A 1 270 ? 12.693 -5.062 -5.415 1.00 96.00 270 PHE A N 1
ATOM 2192 C CA . PHE A 1 270 ? 11.264 -5.353 -5.420 1.00 96.00 270 PHE A CA 1
ATOM 2193 C C . PHE A 1 270 ? 10.955 -6.661 -4.686 1.00 96.00 270 PHE A C 1
ATOM 2195 O O . PHE A 1 270 ? 10.115 -6.647 -3.793 1.00 96.00 270 PHE A O 1
ATOM 2202 N N . GLU A 1 271 ? 11.663 -7.752 -4.988 1.00 95.31 271 GLU A N 1
ATOM 2203 C CA . GLU A 1 271 ? 11.484 -9.051 -4.326 1.00 95.31 271 GLU A CA 1
ATOM 2204 C C . GLU A 1 271 ? 11.714 -8.954 -2.815 1.00 95.31 271 GLU A C 1
ATOM 2206 O O . GLU A 1 271 ? 10.962 -9.516 -2.016 1.00 95.31 271 GLU A O 1
ATOM 2211 N N . GLU A 1 272 ? 12.742 -8.217 -2.385 1.00 96.12 272 GLU A N 1
ATOM 2212 C CA . GLU A 1 272 ? 12.989 -7.975 -0.963 1.00 96.12 272 GLU A CA 1
ATOM 2213 C C . GLU A 1 272 ? 11.810 -7.252 -0.301 1.00 96.12 272 GLU A C 1
ATOM 2215 O O . GLU A 1 272 ? 11.360 -7.659 0.774 1.00 96.12 272 GLU A O 1
ATOM 2220 N N . ILE A 1 273 ? 11.288 -6.203 -0.945 1.00 97.19 273 ILE A N 1
ATOM 2221 C CA . ILE A 1 273 ? 10.128 -5.465 -0.443 1.00 97.19 273 ILE A CA 1
ATOM 2222 C C . ILE A 1 273 ? 8.900 -6.375 -0.408 1.00 97.19 273 ILE A C 1
ATOM 2224 O O . ILE A 1 273 ? 8.266 -6.475 0.641 1.00 97.19 273 ILE A O 1
ATOM 2228 N N . GLU A 1 274 ? 8.588 -7.066 -1.503 1.00 96.88 274 GLU A N 1
ATOM 2229 C CA . GLU A 1 274 ? 7.439 -7.962 -1.630 1.00 96.88 274 GLU A CA 1
ATOM 2230 C C . GLU A 1 274 ? 7.440 -9.045 -0.550 1.00 96.88 274 GLU A C 1
ATOM 2232 O O . GLU A 1 274 ? 6.422 -9.260 0.110 1.00 96.88 274 GLU A O 1
ATOM 2237 N N . ASN A 1 275 ? 8.593 -9.662 -0.289 1.00 95.88 275 ASN A N 1
ATOM 2238 C CA . ASN A 1 275 ? 8.739 -10.650 0.774 1.00 95.88 275 ASN A CA 1
ATOM 2239 C C . ASN A 1 275 ? 8.418 -10.062 2.158 1.00 95.88 275 ASN A C 1
ATOM 2241 O O . ASN A 1 275 ? 7.709 -10.692 2.954 1.00 95.88 275 ASN A O 1
ATOM 2245 N N . MET A 1 276 ? 8.887 -8.840 2.440 1.00 95.38 276 MET A N 1
ATOM 2246 C CA . MET A 1 276 ? 8.627 -8.140 3.704 1.00 95.38 276 MET A CA 1
ATOM 2247 C C . MET A 1 276 ? 7.157 -7.762 3.891 1.00 95.38 276 MET A C 1
ATOM 2249 O O . MET A 1 276 ? 6.673 -7.756 5.024 1.00 95.38 276 MET A O 1
ATOM 2253 N N . ILE A 1 277 ? 6.450 -7.461 2.800 1.00 95.69 277 ILE A N 1
ATOM 2254 C CA . ILE A 1 277 ? 5.023 -7.111 2.813 1.00 95.69 277 ILE A CA 1
ATOM 2255 C C . ILE A 1 277 ? 4.131 -8.244 2.305 1.00 95.69 277 ILE A C 1
ATOM 2257 O O . ILE A 1 277 ? 2.991 -8.009 1.907 1.00 95.69 277 ILE A O 1
ATOM 2261 N N . SER A 1 278 ? 4.616 -9.485 2.328 1.00 93.62 278 SER A N 1
ATOM 2262 C CA . SER A 1 278 ? 3.786 -10.649 2.028 1.00 93.62 278 SER A CA 1
ATOM 2263 C C . SER A 1 278 ? 2.633 -10.746 3.041 1.00 93.62 278 SER A C 1
ATOM 2265 O O . SER A 1 278 ? 2.803 -10.337 4.193 1.00 93.62 278 SER A O 1
ATOM 2267 N N . PRO A 1 279 ? 1.457 -11.292 2.667 1.00 91.75 279 PRO A N 1
ATOM 2268 C CA . PRO A 1 279 ? 0.287 -11.311 3.553 1.00 91.75 279 PRO A CA 1
ATOM 2269 C C . PRO A 1 279 ? 0.583 -11.891 4.944 1.00 91.75 279 PRO A C 1
ATOM 2271 O O . PRO A 1 279 ? 0.119 -11.378 5.958 1.00 91.75 279 PRO A O 1
ATOM 2274 N N . SER A 1 280 ? 1.398 -12.947 5.007 1.00 91.62 280 SER A N 1
ATOM 2275 C CA . SER A 1 280 ? 1.779 -13.598 6.260 1.00 91.62 280 SER A CA 1
ATOM 2276 C C . SER A 1 280 ? 2.705 -12.733 7.120 1.00 91.62 280 SER A C 1
ATOM 2278 O O . SER A 1 280 ? 2.489 -12.635 8.330 1.00 91.62 280 SER A O 1
ATOM 2280 N N . GLN A 1 281 ? 3.711 -12.086 6.521 1.00 92.81 281 GLN A N 1
ATOM 2281 C CA . GLN A 1 281 ? 4.639 -11.208 7.241 1.00 92.81 281 GLN A CA 1
ATOM 2282 C C . GLN A 1 281 ? 3.950 -9.927 7.700 1.00 92.81 281 GLN A C 1
ATOM 2284 O O . GLN A 1 281 ? 4.113 -9.526 8.853 1.00 92.81 281 GLN A O 1
ATOM 2289 N N . LEU A 1 282 ? 3.119 -9.336 6.839 1.00 92.25 282 LEU A N 1
ATOM 2290 C CA . LEU A 1 282 ? 2.348 -8.149 7.168 1.00 92.25 282 LEU A CA 1
ATOM 2291 C C . LEU A 1 282 ? 1.370 -8.431 8.311 1.00 92.25 282 LEU A C 1
ATOM 2293 O O . LEU A 1 282 ? 1.370 -7.712 9.306 1.00 92.25 282 LEU A O 1
ATOM 2297 N N . HIS A 1 283 ? 0.594 -9.514 8.231 1.00 90.62 283 HIS A N 1
ATOM 2298 C CA . HIS A 1 283 ? -0.338 -9.878 9.295 1.00 90.62 283 HIS A CA 1
ATOM 2299 C C . HIS A 1 283 ? 0.372 -10.139 10.629 1.00 90.62 283 HIS A C 1
ATOM 2301 O O . HIS A 1 283 ? -0.076 -9.676 11.679 1.00 90.62 283 HIS A O 1
ATOM 2307 N N . LYS A 1 284 ? 1.520 -10.827 10.592 1.00 92.31 284 LYS A N 1
ATOM 2308 C CA . LYS A 1 284 ? 2.357 -11.034 11.776 1.00 92.31 284 LYS A CA 1
ATOM 2309 C C . LYS A 1 284 ? 2.801 -9.697 12.376 1.00 92.31 284 LYS A C 1
ATOM 2311 O O . LYS A 1 284 ? 2.598 -9.488 13.567 1.00 92.31 284 LYS A O 1
ATOM 2316 N N . ALA A 1 285 ? 3.333 -8.785 11.562 1.00 91.19 285 ALA A N 1
ATOM 2317 C CA . ALA A 1 285 ? 3.775 -7.463 12.004 1.00 91.19 285 ALA A CA 1
ATOM 2318 C C . ALA A 1 285 ? 2.631 -6.603 12.573 1.00 91.19 285 ALA A C 1
ATOM 2320 O O . ALA A 1 285 ? 2.819 -5.892 13.560 1.00 91.19 285 ALA A O 1
ATOM 2321 N N . LEU A 1 286 ? 1.432 -6.703 11.995 1.00 89.12 286 LEU A N 1
ATOM 2322 C CA . LEU A 1 286 ? 0.236 -5.997 12.462 1.00 89.12 286 LEU A CA 1
ATOM 2323 C C . LEU A 1 286 ? -0.215 -6.442 13.857 1.00 89.12 286 LEU A C 1
ATOM 2325 O O . LEU A 1 286 ? -0.729 -5.627 14.618 1.00 89.12 286 LEU A O 1
ATOM 2329 N N . ILE A 1 287 ? -0.011 -7.715 14.201 1.00 87.75 287 ILE A N 1
ATOM 2330 C CA . ILE A 1 287 ? -0.379 -8.268 15.511 1.00 87.75 287 ILE A CA 1
ATOM 2331 C C . ILE A 1 287 ? 0.725 -8.046 16.550 1.00 87.75 287 ILE A C 1
ATOM 2333 O O . ILE A 1 287 ? 0.424 -7.863 17.726 1.00 87.75 287 ILE A O 1
ATOM 2337 N N . THR A 1 288 ? 1.999 -8.097 16.149 1.00 87.44 288 THR A N 1
ATOM 2338 C CA . THR A 1 288 ? 3.122 -8.072 17.102 1.00 87.44 288 THR A CA 1
ATOM 2339 C C . THR A 1 288 ? 3.676 -6.684 17.393 1.00 87.44 288 THR A C 1
ATOM 2341 O O . THR A 1 288 ? 4.303 -6.501 18.434 1.00 87.44 288 THR A O 1
ATOM 2344 N N . SER A 1 289 ? 3.515 -5.729 16.477 1.00 85.69 289 SER A N 1
ATOM 2345 C CA . SER A 1 289 ? 4.088 -4.388 16.620 1.00 85.69 289 SER A CA 1
ATOM 2346 C C . SER A 1 289 ? 3.067 -3.417 17.207 1.00 85.69 289 SER A C 1
ATOM 2348 O O . SER A 1 289 ? 1.904 -3.400 16.804 1.00 85.69 289 SER A O 1
ATOM 2350 N N . HIS A 1 290 ? 3.516 -2.565 18.127 1.00 83.25 290 HIS A N 1
ATOM 2351 C CA . HIS A 1 290 ? 2.707 -1.452 18.610 1.00 83.25 290 HIS A CA 1
ATOM 2352 C C . HIS A 1 290 ? 2.681 -0.334 17.570 1.00 83.25 290 HIS A C 1
ATOM 2354 O O . HIS A 1 290 ? 3.722 0.068 17.054 1.00 83.25 290 HIS A O 1
ATOM 2360 N N . CYS A 1 291 ? 1.487 0.182 17.306 1.00 88.88 291 CYS A N 1
ATOM 2361 C CA . CYS A 1 291 ? 1.258 1.315 16.424 1.00 88.88 291 CYS A CA 1
ATOM 2362 C C . CYS A 1 291 ? 0.363 2.320 17.144 1.00 88.88 291 CYS A C 1
ATOM 2364 O O . CYS A 1 291 ? -0.615 1.931 17.782 1.00 88.88 291 CYS A O 1
ATOM 2366 N N . GLN A 1 292 ? 0.667 3.613 17.032 1.00 87.12 292 GLN A N 1
ATOM 2367 C CA . GLN A 1 292 ? -0.102 4.667 17.706 1.00 87.12 292 GLN A CA 1
ATOM 2368 C C . GLN A 1 292 ? -1.546 4.789 17.188 1.00 87.12 292 GLN A C 1
ATOM 2370 O O . GLN A 1 292 ? -2.400 5.381 17.849 1.00 87.12 292 GLN A O 1
ATOM 2375 N N . PHE A 1 293 ? -1.822 4.218 16.013 1.00 84.88 293 PHE A N 1
ATOM 2376 C CA . PHE A 1 293 ? -3.143 4.175 15.388 1.00 84.88 293 PHE A CA 1
ATOM 2377 C C . PHE A 1 293 ? -3.921 2.890 15.727 1.00 84.88 293 PHE A C 1
ATOM 2379 O O . PHE A 1 293 ? -5.121 2.807 15.455 1.00 84.88 293 PHE A O 1
ATOM 2386 N N . CYS A 1 294 ? -3.279 1.907 16.372 1.00 81.31 294 CYS A N 1
ATOM 2387 C CA . CYS A 1 294 ? -3.938 0.702 16.861 1.00 81.31 294 CYS A CA 1
ATOM 2388 C C . CYS A 1 294 ? -4.588 0.955 18.233 1.00 81.31 294 CYS A C 1
ATOM 2390 O O . CYS A 1 294 ? -3.919 1.386 19.170 1.00 81.31 294 CYS A O 1
ATOM 2392 N N . PRO A 1 295 ? -5.878 0.623 18.416 1.00 65.06 295 PRO A N 1
ATOM 2393 C CA . PRO A 1 295 ? -6.561 0.757 19.705 1.00 65.06 295 PRO A CA 1
ATOM 2394 C C . PRO A 1 295 ? -6.203 -0.361 20.703 1.00 65.06 295 PRO A C 1
ATOM 2396 O O . PRO A 1 295 ? -6.749 -0.383 21.808 1.00 65.06 295 PRO A O 1
ATOM 2399 N N . VAL A 1 296 ? -5.353 -1.313 20.307 1.00 58.19 296 VAL A N 1
ATOM 2400 C CA . VAL A 1 296 ? -4.966 -2.477 21.109 1.00 58.19 296 VAL A CA 1
ATOM 2401 C C . VAL A 1 296 ? -3.510 -2.292 21.557 1.00 58.19 296 VAL A C 1
ATOM 2403 O O . VAL A 1 296 ? -2.644 -2.212 20.685 1.00 58.19 296 VAL A O 1
ATOM 2406 N N . PRO A 1 297 ? -3.238 -2.168 22.870 1.00 47.56 297 PRO A N 1
ATOM 2407 C CA . PRO A 1 297 ? -1.887 -2.248 23.416 1.00 47.56 297 PRO A CA 1
ATOM 2408 C C . PRO A 1 297 ? -1.356 -3.683 23.393 1.00 47.56 297 PRO A C 1
ATOM 2410 O O . PRO A 1 297 ? -2.161 -4.630 23.553 1.00 47.56 297 PRO A O 1
#

Sequence (297 aa):
MRKRIEVPLDKVKKCIELHSDGWNFTKIGKEVGLDRRIVAKIVRSRQEAERLEQVAAARRDIAASYFRKHIEDIEVARRYLLEIIAPPSMRIGIHCLTTNVAEELLSLLNKLFVARRRHNFFSVYRDFMIEDEIAMTEPHQRILYTRTGEREAKETLEGLKEHLPPLWPKVKAWEQAAERYNARLGNEFEELKELAGKLGIESSVKVSAIGAALKLILDEGYPSEEEEFSPAEYRSNLVVGMGDRLRRIPLLQRCLNILVSSWCELEQTFEEIENMISPSQLHKALITSHCQFCPVP

pLDDT: mean 84.02, std 13.96, range [40.47, 97.56]

Radius of gyration: 33.2 Å; Cα contacts (8 Å, |Δi|>4): 240; chains: 1; bounding box: 70×43×103 Å

Foldseek 3Di:
DDDPDDDDPVLLVQLQVVVVVVDQLVVSCVVSVHDSVVSVVSNVVVVVVVVVVVVVVVVVVVLVVLLVVLLVLLLVLLVLLLVLLPFQVVVQFDDQHDLCSLVSSLVVQLVVQLVVVVVVCCVPCVVPDDPVVCVVCVPVVSVVSSVVSSVSSVLSSQQNCQLQVVLVVLVNLSSVLSVQLNVLCVPLVVVQLVVLVVVVNDNVLSRLLLSLLLVVVVCVVPVDPPPPPNPPSNVPPVSNVSSVVLCPPVSSVVSSVSNNVSSVSSVVSSVVSCVCSPPVNSVVSSVPGDDPSRPPD

Mean predicted aligned error: 10.82 Å

Solvent-accessible surface area (backbone atoms only — not comparable to full-atom values): 16328 Å² total; per-residue (Å²): 133,84,81,81,80,84,74,60,68,68,57,54,52,53,47,44,53,45,42,73,74,68,48,53,46,63,61,47,13,66,74,71,73,44,58,42,68,57,42,47,48,51,44,51,53,48,53,50,50,52,49,51,50,50,52,53,49,52,50,49,54,51,36,52,50,52,40,51,51,51,52,54,49,36,56,49,51,50,53,48,46,53,63,69,58,54,37,53,86,80,66,76,54,94,72,82,61,66,66,51,65,68,61,52,44,40,50,53,39,19,56,48,42,29,47,55,51,52,52,55,51,52,72,74,41,61,92,77,58,57,75,70,60,53,67,72,45,46,66,64,49,49,54,52,38,48,56,48,11,48,47,53,21,50,52,35,54,51,43,47,43,51,40,36,62,75,51,55,65,50,54,51,51,40,26,53,42,29,46,54,36,40,54,43,51,60,50,44,47,50,51,45,51,51,54,42,42,76,73,70,46,54,81,92,49,41,66,55,17,51,50,37,30,51,47,56,59,48,41,76,78,47,78,70,92,64,77,84,76,60,56,74,78,67,68,35,69,65,31,44,52,46,5,55,56,45,53,73,36,70,72,48,32,51,43,48,51,53,53,50,55,39,49,52,54,36,44,54,45,39,52,54,48,48,59,60,60,28,73,70,46,38,55,49,27,64,73,73,39,75,39,97,88,46,76,68,132